Protein AF-A0A0D0CEW8-F1 (afdb_monomer)

Foldseek 3Di:
DDDPVVVLVVLLVVLLCLLQVVCPVVLVVLLPDDLVVSLQVLLVVLVLFQLLVVVVVPDDPSNVRRLVSNVVNHDPPQLASCLSVLVSLLCSLVRHPNSLVSSVSSCVVVSLLSCVLLLNAHSSCNPDGRAPVNSVVVVVSSLVSLLSLCVDPVSVVCLLVPLLNLSDFDQVSNCSDPNQALSLVSNLVSVVVDDPSSLLSSLVSLQCCLPPPADLVADDVVNVPPRGPQRSVLSLLSSLLCQLLDPVDDNVSNVSSLVSVVSVVSRDDPVSVVVSVVSNCVSDDVVSSVSSVVSNVVNVVVVVVPDDD

Sequence (309 aa):
MYSKFTRLRALQILMRQIASRSTAYLLQALSTWPVVETQMLLSEILSWFDPIRVFRGEVDEFEDAVLPAYRDHLSKWEDHSLAPIIDFIRDFASYAEFGWSTVLNCGCLDLLLHLYVSDFQEPVTLNSTTSSFGKSSIAAICNSFLTGALADEYGRGLIELHPLRGLWPLWPMLAFGDAAQDRCLQRREMWKLVGKEVIRWRISSIYDTLVLEWPVAGFSNRVRTTLTAEPFLSDLMIDLLEFSGSSELDEEICFRALRSMHKLWSRLDTFVFRAGLRGYIEGTPKDHARENFIRLVHRLILLSNRAPE

pLDDT: mean 83.42, std 13.36, range [37.0, 96.5]

Organism: NCBI:txid944289

Radius of gyration: 20.94 Å; Cα contacts (8 Å, |Δi|>4): 298; chains: 1; bounding box: 59×38×60 Å

Solvent-accessible surface area (backbone atoms only — not comparable to full-atom values): 17161 Å² total; per-residue (Å²): 133,81,54,72,68,60,53,52,54,52,50,25,53,50,34,28,27,36,32,59,66,60,38,68,69,53,47,60,53,54,62,74,48,58,64,68,62,50,25,52,53,51,25,56,57,52,61,76,61,31,50,67,48,67,76,70,66,74,84,47,80,62,52,76,57,34,51,53,37,22,59,78,36,41,53,92,83,56,65,37,90,58,46,40,56,56,50,51,52,45,51,38,26,73,69,28,99,60,16,49,64,39,46,53,74,31,48,48,61,58,45,53,47,48,34,62,53,36,64,47,56,50,62,86,50,81,86,55,82,66,46,74,65,15,35,53,52,43,50,51,52,53,50,52,44,50,47,54,35,56,72,34,73,69,38,32,55,52,53,75,65,37,88,56,53,60,70,54,74,73,43,87,86,66,59,84,59,77,79,68,72,50,44,54,52,45,32,53,58,38,59,70,75,48,58,70,66,58,53,52,44,33,42,49,33,55,35,47,48,58,66,76,68,46,54,91,89,32,81,50,72,65,58,71,66,54,89,57,49,69,56,45,50,42,50,54,52,47,51,30,50,53,44,28,25,45,84,86,54,57,68,68,56,19,50,51,18,43,53,33,46,53,51,48,55,79,51,47,56,69,67,61,50,50,50,43,52,47,52,47,56,74,43,34,62,67,69,58,48,50,51,25,49,53,43,37,51,52,54,50,52,54,53,66,75,65,62,78,131

Secondary structure (DSSP, 8-state):
---HHHHHHHHHHHHHHHHTT--HHHHHHHTTS-HHHHHHHHHHHHHHS-HHHHHHT---TTHHHHHHHHHTTS-TT-SSTTHHHHHHHHHHHHHSTTHHHHHHHTTHHHHHHHHHHTTT--SS-TTSPPPHHHHHHHHHHHHHHHHHHHHSHHHHHHHHH-TTGGGS---TTT--SSSSTTHHHHHHHHHHHS-HHHHHHHHHHHHHIIIIIS-TT---HHHHHSS-HHHHHHHHHHHHHHHHH-SSS-HHHHHHHHHHHHHHHHHS-HHHHHHHHHHHHHHS-HHHHHHHHHHHHHHHHHHHTT---

Structure (mmCIF, N/CA/C/O backbone):
data_AF-A0A0D0CEW8-F1
#
_entry.id   AF-A0A0D0CEW8-F1
#
loop_
_atom_site.group_PDB
_atom_site.id
_atom_site.type_symbol
_atom_site.label_atom_id
_atom_site.label_alt_id
_atom_site.label_comp_id
_atom_site.label_asym_id
_atom_site.label_entity_id
_atom_site.label_seq_id
_atom_site.pdbx_PDB_ins_code
_atom_site.Cartn_x
_atom_site.Cartn_y
_atom_site.Cartn_z
_atom_site.occupancy
_atom_site.B_iso_or_equiv
_atom_site.auth_seq_id
_atom_site.auth_comp_id
_atom_site.auth_asym_id
_atom_site.auth_atom_id
_atom_site.pdbx_PDB_model_num
ATOM 1 N N . MET A 1 1 ? -4.685 15.206 31.925 1.00 56.28 1 MET A N 1
ATOM 2 C CA . MET A 1 1 ? -3.846 14.305 31.103 1.00 56.28 1 MET A CA 1
ATOM 3 C C . MET A 1 1 ? -3.769 12.965 31.827 1.00 56.28 1 MET A C 1
ATOM 5 O O . MET A 1 1 ? -3.400 12.969 32.996 1.00 56.28 1 MET A O 1
ATOM 9 N N . TYR A 1 2 ? -4.203 11.859 31.213 1.00 71.38 2 TYR A N 1
ATOM 10 C CA . TYR A 1 2 ? -4.123 10.526 31.836 1.00 71.38 2 TYR A CA 1
ATOM 11 C C . TYR A 1 2 ? -2.663 10.080 32.001 1.00 71.38 2 TYR A C 1
ATOM 13 O O . TYR A 1 2 ? -1.790 10.531 31.261 1.00 71.38 2 TYR A O 1
ATOM 21 N N . SER A 1 3 ? -2.391 9.185 32.957 1.00 86.12 3 SER A N 1
ATOM 22 C CA . SER A 1 3 ? -1.040 8.637 33.123 1.00 86.12 3 SER A CA 1
ATOM 23 C C . SER A 1 3 ? -0.621 7.822 31.887 1.00 86.12 3 SER A C 1
ATOM 25 O O . SER A 1 3 ? -1.459 7.151 31.273 1.00 86.12 3 SER A O 1
ATOM 27 N N . LYS A 1 4 ? 0.678 7.841 31.542 1.00 84.50 4 LYS A N 1
ATOM 28 C CA . LYS A 1 4 ? 1.255 7.050 30.431 1.00 84.50 4 LYS A CA 1
ATOM 29 C C . LYS A 1 4 ? 0.860 5.570 30.541 1.00 84.50 4 LYS A C 1
ATOM 31 O O . LYS A 1 4 ? 0.480 4.952 29.552 1.00 84.50 4 LYS A O 1
ATOM 36 N N . PHE A 1 5 ? 0.864 5.042 31.765 1.00 87.00 5 PHE A N 1
ATOM 37 C CA . PHE A 1 5 ? 0.482 3.667 32.077 1.00 87.00 5 PHE A CA 1
ATOM 38 C C . PHE A 1 5 ? -0.995 3.371 31.776 1.00 87.00 5 PHE A C 1
ATOM 40 O O . PHE A 1 5 ? -1.305 2.373 31.130 1.00 87.00 5 PHE A O 1
ATOM 47 N N . THR A 1 6 ? -1.914 4.248 32.198 1.00 88.50 6 THR A N 1
ATOM 48 C CA . THR A 1 6 ? -3.352 4.075 31.934 1.00 88.50 6 THR A CA 1
ATOM 49 C C . THR A 1 6 ? -3.643 4.089 30.435 1.00 88.50 6 THR A C 1
ATOM 51 O O . THR A 1 6 ? -4.382 3.232 29.956 1.00 88.50 6 THR A O 1
ATOM 54 N N . ARG A 1 7 ? -3.029 5.021 29.690 1.00 87.88 7 ARG A N 1
ATOM 55 C CA . ARG A 1 7 ? -3.171 5.094 28.228 1.00 87.88 7 ARG A CA 1
ATOM 56 C C . ARG A 1 7 ? -2.671 3.814 27.564 1.00 87.88 7 ARG A C 1
ATOM 58 O O . ARG A 1 7 ? -3.409 3.213 26.792 1.00 87.88 7 ARG A O 1
ATOM 65 N N . LEU A 1 8 ? -1.464 3.366 27.911 1.00 89.06 8 LEU A N 1
ATOM 66 C CA . LEU A 1 8 ? -0.894 2.137 27.364 1.00 89.06 8 LEU A CA 1
ATOM 67 C C . LEU A 1 8 ? -1.808 0.932 27.616 1.00 89.06 8 LEU A C 1
ATOM 69 O O . LEU A 1 8 ? -2.083 0.155 26.705 1.00 89.06 8 LEU A O 1
ATOM 73 N N . ARG A 1 9 ? -2.335 0.797 28.839 1.00 90.12 9 ARG A N 1
ATOM 74 C CA . ARG A 1 9 ? -3.224 -0.317 29.177 1.00 90.12 9 ARG A CA 1
ATOM 75 C C . ARG A 1 9 ? -4.533 -0.279 28.390 1.00 90.12 9 ARG A C 1
ATOM 77 O O . ARG A 1 9 ? -5.005 -1.331 27.967 1.00 90.12 9 ARG A O 1
ATOM 84 N N . ALA A 1 10 ? -5.103 0.907 28.184 1.00 90.94 10 ALA A N 1
ATOM 85 C CA . ALA A 1 10 ? -6.293 1.074 27.358 1.00 90.94 10 ALA A CA 1
ATOM 86 C C . ALA A 1 10 ? -6.021 0.668 25.901 1.00 90.94 10 ALA A C 1
ATOM 88 O O . ALA A 1 10 ? -6.777 -0.121 25.343 1.00 90.94 10 ALA A O 1
ATOM 89 N N . LEU A 1 11 ? -4.900 1.112 25.323 1.00 91.56 11 LEU A N 1
ATOM 90 C CA . LEU A 1 11 ? -4.488 0.748 23.964 1.00 91.56 11 LEU A CA 1
ATOM 91 C C . LEU A 1 11 ? -4.281 -0.762 23.797 1.00 91.56 11 LEU A C 1
ATOM 93 O O . LEU A 1 11 ? -4.746 -1.338 22.819 1.00 91.56 11 LEU A O 1
ATOM 97 N N . GLN A 1 12 ? -3.673 -1.436 24.776 1.00 92.75 12 GLN A N 1
ATOM 98 C CA . GLN A 1 12 ? -3.539 -2.898 24.762 1.00 92.75 12 GLN A CA 1
ATOM 99 C C . GLN A 1 12 ? -4.898 -3.614 24.751 1.00 92.75 12 GLN A C 1
ATOM 101 O O . GLN A 1 12 ? -5.071 -4.608 24.046 1.00 92.75 12 GLN A O 1
ATOM 106 N N . ILE A 1 13 ? -5.867 -3.123 25.533 1.00 93.19 13 ILE A N 1
ATOM 107 C CA . ILE A 1 13 ? -7.225 -3.685 25.565 1.00 93.19 13 ILE A CA 1
ATOM 108 C C . ILE A 1 13 ? -7.917 -3.473 24.215 1.00 93.19 13 ILE A C 1
ATOM 110 O O . ILE A 1 13 ? -8.518 -4.411 23.692 1.00 93.19 13 ILE A O 1
ATOM 114 N N . LEU A 1 14 ? -7.783 -2.278 23.636 1.00 94.38 14 LEU A N 1
ATOM 115 C CA . LEU A 1 14 ? -8.316 -1.944 22.315 1.00 94.38 14 LEU A CA 1
ATOM 116 C C . LEU A 1 14 ? -7.730 -2.852 21.231 1.00 94.38 14 LEU A C 1
ATOM 118 O O . LEU A 1 14 ? -8.477 -3.481 20.486 1.00 94.38 14 LEU A O 1
ATOM 122 N N . MET A 1 15 ? -6.404 -2.994 21.187 1.00 94.69 15 MET A N 1
ATOM 123 C CA . MET A 1 15 ? -5.737 -3.857 20.212 1.00 94.69 15 MET A CA 1
ATOM 124 C C . MET A 1 15 ? -6.163 -5.313 20.347 1.00 94.69 15 MET A C 1
ATOM 126 O O . MET A 1 15 ? -6.425 -5.966 19.342 1.00 94.69 15 MET A O 1
ATOM 130 N N . ARG A 1 16 ? -6.314 -5.816 21.576 1.00 94.81 16 ARG A N 1
ATOM 131 C CA . ARG A 1 16 ? -6.844 -7.161 21.822 1.00 94.81 16 ARG A CA 1
ATOM 132 C C . ARG A 1 16 ? -8.261 -7.333 21.272 1.00 94.81 16 ARG A C 1
ATOM 134 O O . ARG A 1 16 ? -8.573 -8.378 20.699 1.00 94.81 16 ARG A O 1
ATOM 141 N N . GLN A 1 17 ? -9.137 -6.351 21.481 1.00 95.19 17 GLN A N 1
ATOM 142 C CA . GLN A 1 17 ? -10.510 -6.403 20.976 1.00 95.19 17 GLN A CA 1
ATOM 143 C C . GLN A 1 17 ? -10.539 -6.419 19.448 1.00 95.19 17 GLN A C 1
ATOM 145 O O . GLN A 1 17 ? -11.255 -7.235 18.872 1.00 95.19 17 GLN A O 1
ATOM 150 N N . ILE A 1 18 ? -9.712 -5.594 18.800 1.00 96.00 18 ILE A N 1
ATOM 151 C CA . ILE A 1 18 ? -9.625 -5.563 17.338 1.00 96.00 18 ILE A CA 1
ATOM 152 C C . ILE A 1 18 ? -9.028 -6.868 16.795 1.00 96.00 18 ILE A C 1
ATOM 154 O O . ILE A 1 18 ? -9.641 -7.488 15.933 1.00 96.00 18 ILE A O 1
ATOM 158 N N . ALA A 1 19 ? -7.914 -7.352 17.354 1.00 94.38 19 ALA A N 1
ATOM 159 C CA . ALA A 1 19 ? -7.264 -8.604 16.942 1.00 94.38 19 ALA A CA 1
ATOM 160 C C . ALA A 1 19 ? -8.202 -9.822 17.005 1.00 94.38 19 ALA A C 1
ATOM 162 O O . ALA A 1 19 ? -8.133 -10.718 16.167 1.00 94.38 19 ALA A O 1
ATOM 163 N N . SER A 1 20 ? -9.100 -9.836 17.995 1.00 94.44 20 SER A N 1
ATOM 164 C CA . SER A 1 20 ? -10.100 -10.892 18.190 1.00 94.44 20 SER A CA 1
ATOM 165 C C . SER A 1 20 ? -11.438 -10.627 17.488 1.00 94.44 20 SER A C 1
ATOM 167 O O . SER A 1 20 ? -12.384 -11.387 17.699 1.00 94.44 20 SER A O 1
ATOM 169 N N . ARG A 1 21 ? -11.543 -9.559 16.678 1.00 94.75 21 ARG A N 1
ATOM 170 C CA . ARG A 1 21 ? -12.775 -9.102 16.001 1.00 94.75 21 ARG A CA 1
ATOM 171 C C . ARG A 1 21 ? -13.961 -8.861 16.952 1.00 94.75 21 ARG A C 1
ATOM 173 O O . ARG A 1 21 ? -15.118 -8.866 16.543 1.00 94.75 21 ARG A O 1
ATOM 180 N N . SER A 1 22 ? -13.690 -8.617 18.233 1.00 94.81 22 SER A N 1
ATOM 181 C CA . SER A 1 22 ? -14.694 -8.337 19.265 1.00 94.81 22 SER A CA 1
ATOM 182 C C . SER A 1 22 ? -14.916 -6.826 19.398 1.00 94.81 22 SER A C 1
ATOM 184 O O . SER A 1 22 ? -14.634 -6.214 20.428 1.00 94.81 22 SER A O 1
ATOM 186 N N . THR A 1 23 ? -15.366 -6.200 18.307 1.00 95.75 23 THR A N 1
ATOM 187 C CA . THR A 1 23 ? -15.360 -4.736 18.142 1.00 95.75 23 THR A CA 1
ATOM 188 C C . THR A 1 23 ? -16.719 -4.073 18.363 1.00 95.75 23 THR A C 1
ATOM 190 O O . THR A 1 23 ? -16.766 -2.857 18.479 1.00 95.75 23 THR A O 1
ATOM 193 N N . ALA A 1 24 ? -17.821 -4.818 18.501 1.00 94.69 24 ALA A N 1
ATOM 194 C CA . ALA A 1 24 ? -19.174 -4.246 18.572 1.00 94.69 24 ALA A CA 1
ATOM 195 C C . ALA A 1 24 ? -19.344 -3.165 19.663 1.00 94.69 24 ALA A C 1
ATOM 197 O O . ALA A 1 24 ? -19.779 -2.050 19.378 1.00 94.69 24 ALA A O 1
ATOM 198 N N . TYR A 1 25 ? -18.938 -3.458 20.903 1.00 93.75 25 TYR A N 1
ATOM 199 C CA . TYR A 1 25 ? -18.989 -2.478 21.998 1.00 93.75 25 TYR A CA 1
ATOM 200 C C . TYR A 1 25 ? -18.010 -1.320 21.800 1.00 93.75 25 TYR A C 1
ATOM 202 O O . TYR A 1 25 ? -18.290 -0.197 22.215 1.00 93.75 25 TYR A O 1
ATOM 210 N N . LEU A 1 26 ? -16.867 -1.587 21.164 1.00 94.12 26 LEU A N 1
ATOM 211 C CA . LEU A 1 26 ? -15.881 -0.560 20.859 1.00 94.12 26 LEU A CA 1
ATOM 212 C C . LEU A 1 26 ? -16.427 0.431 19.824 1.00 94.12 26 LEU A C 1
ATOM 214 O O . LEU A 1 26 ? -16.328 1.635 20.030 1.00 94.12 26 LEU A O 1
ATOM 218 N N . LEU A 1 27 ? -17.063 -0.063 18.761 1.00 95.38 27 LEU A N 1
ATOM 219 C CA . LEU A 1 27 ? -17.720 0.760 17.745 1.00 95.38 27 LEU A CA 1
ATOM 220 C C . LEU A 1 27 ? -18.807 1.644 18.365 1.00 95.38 27 LEU A C 1
ATOM 222 O O . LEU A 1 27 ? -18.835 2.848 18.117 1.00 95.38 27 LEU A O 1
ATOM 226 N N . GLN A 1 28 ? -19.643 1.068 19.234 1.00 94.56 28 GLN A N 1
ATOM 227 C CA . GLN A 1 28 ? -20.677 1.809 19.958 1.00 94.56 28 GLN A CA 1
ATOM 228 C C . GLN A 1 28 ? -20.092 2.893 20.876 1.00 94.56 28 GLN A C 1
ATOM 230 O O . GLN A 1 28 ? -20.646 3.986 20.976 1.00 94.56 28 GLN A O 1
ATOM 235 N N . ALA A 1 29 ? -18.985 2.610 21.562 1.00 92.88 29 ALA A N 1
ATOM 236 C CA . ALA A 1 29 ? -18.324 3.600 22.404 1.00 92.88 29 ALA A CA 1
ATOM 237 C C . ALA A 1 29 ? -17.728 4.736 21.561 1.00 92.88 29 ALA A C 1
ATOM 239 O O . ALA A 1 29 ? -18.010 5.904 21.826 1.00 92.88 29 ALA A O 1
ATOM 240 N N . LEU A 1 30 ? -16.965 4.402 20.517 1.00 93.50 30 LEU A N 1
ATOM 241 C CA . LEU A 1 30 ? -16.304 5.380 19.652 1.00 93.50 30 LEU A CA 1
ATOM 242 C C . LEU A 1 30 ? -17.295 6.254 18.879 1.00 93.50 30 LEU A C 1
ATOM 244 O O . LEU A 1 30 ? -17.012 7.426 18.662 1.00 93.50 30 LEU A O 1
ATOM 248 N N . SER A 1 31 ? -18.483 5.753 18.523 1.00 91.19 31 SER A N 1
ATOM 249 C CA . SER A 1 31 ? -19.498 6.579 17.851 1.00 91.19 31 SER A CA 1
ATOM 250 C C . SER A 1 31 ? -20.034 7.719 18.723 1.00 91.19 31 SER A C 1
ATOM 252 O O . SER A 1 31 ? -20.666 8.635 18.209 1.00 91.19 31 SER A O 1
ATOM 254 N N . THR A 1 32 ? -19.823 7.656 20.041 1.00 93.50 32 THR A N 1
ATOM 255 C CA . THR A 1 32 ? -20.215 8.721 20.984 1.00 93.50 32 THR A CA 1
ATOM 256 C C . THR A 1 32 ? -19.086 9.693 21.307 1.00 93.50 32 THR A C 1
ATOM 258 O O . THR A 1 32 ? -19.313 10.689 21.993 1.00 93.50 32 THR A O 1
ATOM 261 N N . TRP A 1 33 ? -17.868 9.408 20.845 1.00 93.88 33 TRP A N 1
ATOM 262 C CA . TRP A 1 33 ? -16.706 10.244 21.114 1.00 93.88 33 TRP A CA 1
ATOM 263 C C . TRP A 1 33 ? -16.661 11.450 20.171 1.00 93.88 33 TRP A C 1
ATOM 265 O O . TRP A 1 33 ? -17.192 11.398 19.059 1.00 93.88 33 TRP A O 1
ATOM 275 N N . PRO A 1 34 ? -15.983 12.542 20.567 1.00 94.69 34 PRO A N 1
ATOM 276 C CA . PRO A 1 34 ? -15.688 13.630 19.648 1.00 94.69 34 PRO A CA 1
ATOM 277 C C . PRO A 1 34 ? -14.917 13.127 18.420 1.00 94.69 34 PRO A C 1
ATOM 279 O O . PRO A 1 34 ? -13.968 12.345 18.539 1.00 94.69 34 PRO A O 1
ATOM 282 N N . VAL A 1 35 ? -15.284 13.627 17.236 1.00 93.62 35 VAL A N 1
ATOM 283 C CA . VAL A 1 35 ? -14.663 13.239 15.954 1.00 93.62 35 VAL A CA 1
ATOM 284 C C . VAL A 1 35 ? -13.143 13.393 16.001 1.00 93.62 35 VAL A C 1
ATOM 286 O O . VAL A 1 35 ? -12.427 12.478 15.616 1.00 93.62 35 VAL A O 1
ATOM 289 N N . VAL A 1 36 ? -12.644 14.506 16.546 1.00 93.38 36 VAL A N 1
ATOM 290 C CA . VAL A 1 36 ? -11.201 14.789 16.637 1.00 93.38 36 VAL A CA 1
ATOM 291 C C . VAL A 1 36 ? -10.472 13.763 17.510 1.00 93.38 36 VAL A C 1
ATOM 293 O O . VAL A 1 36 ? -9.397 13.296 17.145 1.00 93.38 36 VAL A O 1
ATOM 296 N N . GLU A 1 37 ? -11.051 13.371 18.648 1.00 93.12 37 GLU A N 1
ATOM 297 C CA . GLU A 1 37 ? -10.451 12.359 19.529 1.00 93.12 37 GLU A CA 1
ATOM 298 C C . GLU A 1 37 ? -10.411 10.989 18.855 1.00 93.12 37 GLU A C 1
ATOM 300 O O . GLU A 1 37 ? -9.409 10.278 18.939 1.00 93.12 37 GLU A O 1
ATOM 305 N N . THR A 1 38 ? -11.469 10.660 18.116 1.00 94.12 38 THR A N 1
ATOM 306 C CA . THR A 1 38 ? -11.535 9.421 17.344 1.00 94.12 38 THR A CA 1
ATOM 307 C C . THR A 1 38 ? -10.530 9.425 16.194 1.00 94.12 38 THR A C 1
ATOM 309 O O . THR A 1 38 ? -9.826 8.440 16.007 1.00 94.12 38 THR A O 1
ATOM 312 N N . GLN A 1 39 ? -10.382 10.540 15.471 1.00 94.50 39 GLN A N 1
ATOM 313 C CA . GLN A 1 39 ? -9.368 10.695 14.422 1.00 94.50 39 GLN A CA 1
ATOM 314 C C . GLN A 1 39 ? -7.953 10.514 14.971 1.00 94.50 39 GLN A C 1
ATOM 316 O O . GLN A 1 39 ? -7.166 9.790 14.368 1.00 94.50 39 GLN A O 1
ATOM 321 N N . MET A 1 40 ? -7.636 11.122 16.119 1.00 92.88 40 MET A N 1
ATOM 322 C CA . MET A 1 40 ? -6.325 10.966 16.755 1.00 92.88 40 MET A CA 1
ATOM 323 C C . MET A 1 40 ? -6.060 9.515 17.161 1.00 92.88 40 MET A C 1
ATOM 325 O O . MET A 1 40 ? -4.980 9.000 16.884 1.00 92.88 40 MET A O 1
ATOM 329 N N . LEU A 1 41 ? -7.043 8.845 17.776 1.00 93.44 41 LEU A N 1
ATOM 330 C CA . LEU A 1 41 ? -6.916 7.439 18.157 1.00 93.44 41 LEU A CA 1
ATOM 331 C C . LEU A 1 41 ? -6.731 6.542 16.931 1.00 93.44 41 LEU A C 1
ATOM 333 O O . LEU A 1 41 ? -5.837 5.702 16.921 1.00 93.44 41 LEU A O 1
ATOM 337 N N . LEU A 1 42 ? -7.560 6.709 15.898 1.00 94.94 42 LEU A N 1
ATOM 338 C CA . LEU A 1 42 ? -7.441 5.920 14.677 1.00 94.94 42 LEU A CA 1
ATOM 339 C C . LEU A 1 42 ? -6.090 6.171 14.006 1.00 94.94 42 LEU A C 1
ATOM 341 O O . LEU A 1 42 ? -5.412 5.210 13.677 1.00 94.94 42 LEU A O 1
ATOM 345 N N . SER A 1 43 ? -5.654 7.426 13.881 1.00 94.00 43 SER A N 1
ATOM 346 C CA . SER A 1 43 ? -4.346 7.764 13.306 1.00 94.00 43 SER A CA 1
ATOM 347 C C . SER A 1 43 ? -3.193 7.108 14.077 1.00 94.00 43 SER A C 1
ATOM 349 O O . SER A 1 43 ? -2.301 6.517 13.469 1.00 94.00 43 SER A O 1
ATOM 351 N N . GLU A 1 44 ? -3.252 7.118 15.414 1.00 90.94 44 GLU A N 1
ATOM 352 C CA . GLU A 1 44 ? -2.291 6.413 16.266 1.00 90.94 44 GLU A CA 1
ATOM 353 C C . GLU A 1 44 ? -2.286 4.903 15.976 1.00 90.94 44 GLU A C 1
ATOM 355 O O . GLU A 1 44 ? -1.217 4.335 15.755 1.00 90.94 44 GLU A O 1
ATOM 360 N N . ILE A 1 45 ? -3.463 4.273 15.877 1.00 91.50 45 ILE A N 1
ATOM 361 C CA . ILE A 1 45 ? -3.592 2.848 15.538 1.00 91.50 45 ILE A CA 1
ATOM 362 C C . ILE A 1 45 ? -2.971 2.553 14.171 1.00 91.50 45 ILE A C 1
ATOM 364 O O . ILE A 1 45 ? -2.130 1.664 14.070 1.00 91.50 45 ILE A O 1
ATOM 368 N N . LEU A 1 46 ? -3.348 3.299 13.126 1.00 91.62 46 LEU A N 1
ATOM 369 C CA . LEU A 1 46 ? -2.849 3.083 11.762 1.00 91.62 46 LEU A CA 1
ATOM 370 C C . LEU A 1 46 ? -1.328 3.222 11.687 1.00 91.62 46 LEU A C 1
ATOM 372 O O . LEU A 1 46 ? -0.677 2.444 10.992 1.00 91.62 46 LEU A O 1
ATOM 376 N N . SER A 1 47 ? -0.757 4.162 12.444 1.00 87.88 47 SER A N 1
ATOM 377 C CA . SER A 1 47 ? 0.685 4.413 12.453 1.00 87.88 47 SER A CA 1
ATOM 378 C C . SER A 1 47 ? 1.524 3.227 12.947 1.00 87.88 47 SER A C 1
ATOM 380 O O . SER A 1 47 ? 2.703 3.145 12.607 1.00 87.88 47 SER A O 1
ATOM 382 N N . TRP A 1 48 ? 0.963 2.307 13.741 1.00 85.44 48 TRP A N 1
ATOM 383 C CA . TRP A 1 48 ? 1.668 1.092 14.187 1.00 85.44 48 TRP A CA 1
ATOM 384 C C . TRP A 1 48 ? 1.677 -0.020 13.141 1.00 85.44 48 TRP A C 1
ATOM 386 O O . TRP A 1 48 ? 2.460 -0.961 13.246 1.00 85.44 48 TRP A O 1
ATOM 396 N N . PHE A 1 49 ? 0.797 0.076 12.150 1.00 86.38 49 PHE A N 1
ATOM 397 C CA . PHE A 1 49 ? 0.612 -0.933 11.114 1.00 86.38 49 PHE A CA 1
ATOM 398 C C . PHE A 1 49 ? 1.112 -0.473 9.743 1.00 86.38 49 PHE A C 1
ATOM 400 O O . PHE A 1 49 ? 0.984 -1.216 8.771 1.00 86.38 49 PHE A O 1
ATOM 407 N N . ASP A 1 50 ? 1.696 0.724 9.658 1.00 84.88 50 ASP A N 1
ATOM 408 C CA . ASP A 1 50 ? 2.320 1.223 8.438 1.00 84.88 50 ASP A CA 1
ATOM 409 C C . ASP A 1 50 ? 3.560 0.373 8.088 1.00 84.88 50 ASP A C 1
ATOM 411 O O . ASP A 1 50 ? 4.555 0.405 8.822 1.00 84.88 50 ASP A O 1
ATOM 415 N N . PRO A 1 51 ? 3.558 -0.366 6.961 1.00 77.19 51 PRO A N 1
ATOM 416 C CA . PRO A 1 51 ? 4.694 -1.203 6.577 1.00 77.19 51 PRO A CA 1
ATOM 417 C C . PRO A 1 51 ? 5.974 -0.398 6.316 1.00 77.19 51 PRO A C 1
ATOM 419 O O . PRO A 1 51 ? 7.072 -0.941 6.429 1.00 77.19 51 PRO A O 1
ATOM 422 N N . ILE A 1 52 ? 5.872 0.899 6.008 1.00 75.31 52 ILE A N 1
ATOM 423 C CA . ILE A 1 52 ? 7.040 1.756 5.767 1.00 75.31 52 ILE A CA 1
ATOM 424 C C . ILE A 1 52 ? 7.723 2.152 7.082 1.00 75.31 52 ILE A C 1
ATOM 426 O O . ILE A 1 52 ? 8.931 2.404 7.096 1.00 75.31 52 ILE A O 1
ATOM 430 N N . ARG A 1 53 ? 6.995 2.168 8.206 1.00 74.38 53 ARG A N 1
ATOM 431 C CA . ARG A 1 53 ? 7.554 2.507 9.524 1.00 74.38 53 ARG A CA 1
ATOM 432 C C . ARG A 1 53 ? 8.622 1.513 9.965 1.00 74.38 53 ARG A C 1
ATOM 434 O O . ARG A 1 53 ? 9.682 1.933 10.424 1.00 74.38 53 ARG A O 1
ATOM 441 N N . VAL A 1 54 ? 8.386 0.218 9.750 1.00 64.81 54 VAL A N 1
ATOM 442 C CA . VAL A 1 54 ? 9.345 -0.852 10.075 1.00 64.81 54 VAL A CA 1
ATOM 443 C C . VAL A 1 54 ? 10.708 -0.579 9.437 1.00 64.81 54 VAL A C 1
ATOM 445 O O . VAL A 1 54 ? 11.752 -0.766 10.061 1.00 64.81 54 VAL A O 1
ATOM 448 N N . PHE A 1 55 ? 10.709 -0.081 8.202 1.00 59.53 55 PHE A N 1
ATOM 449 C CA . PHE A 1 55 ? 11.934 0.208 7.469 1.00 59.53 55 PHE A CA 1
ATOM 450 C C . PHE A 1 55 ? 12.738 1.373 8.069 1.00 59.53 55 PHE A C 1
ATOM 452 O O . PHE A 1 55 ? 13.962 1.403 7.953 1.00 59.53 55 PHE A O 1
ATOM 459 N N . ARG A 1 56 ? 12.081 2.324 8.743 1.00 64.56 56 ARG A N 1
ATOM 460 C CA .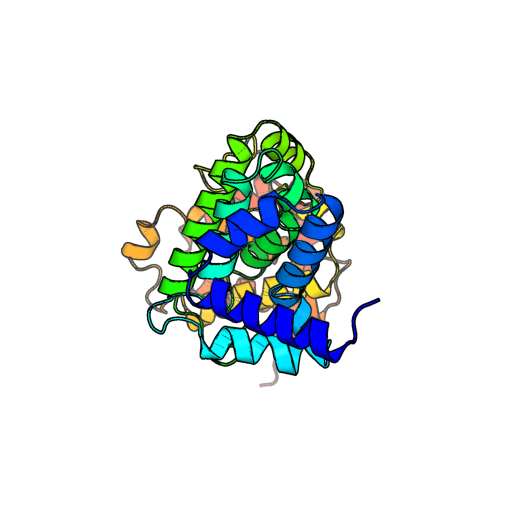 ARG A 1 56 ? 12.766 3.458 9.384 1.00 64.56 56 ARG A CA 1
ATOM 461 C C . ARG A 1 56 ? 13.507 3.064 10.661 1.00 64.56 56 ARG A C 1
ATOM 463 O O . ARG A 1 56 ? 14.297 3.861 11.157 1.00 64.56 56 ARG A O 1
ATOM 470 N N . GLY A 1 57 ? 13.279 1.854 11.183 1.00 60.25 57 GLY A N 1
ATOM 471 C CA . GLY A 1 57 ? 13.892 1.396 12.432 1.00 60.25 57 GLY A CA 1
ATOM 472 C C . GLY A 1 57 ? 13.472 2.233 13.644 1.00 60.25 57 GLY A C 1
ATOM 473 O O . GLY A 1 57 ? 14.200 2.292 14.633 1.00 60.25 57 GLY A O 1
ATOM 474 N N . GLU A 1 58 ? 12.325 2.910 13.556 1.00 62.53 58 GLU A N 1
ATOM 475 C CA . GLU A 1 58 ? 11.757 3.709 14.638 1.00 62.53 58 GLU A CA 1
ATOM 476 C C . GLU A 1 58 ? 11.159 2.764 15.690 1.00 62.53 58 GLU A C 1
ATOM 478 O O . GLU A 1 58 ? 9.981 2.432 15.635 1.00 62.53 58 GLU A O 1
ATOM 483 N N . VAL A 1 59 ? 11.987 2.298 16.629 1.00 59.19 59 VAL A N 1
ATOM 484 C CA . VAL A 1 59 ? 11.521 1.495 17.769 1.00 59.19 59 VAL A CA 1
ATOM 485 C C . VAL A 1 59 ? 10.962 2.434 18.835 1.00 59.19 59 VAL A C 1
ATOM 487 O O . VAL A 1 59 ? 11.700 3.210 19.443 1.00 59.19 59 VAL A O 1
ATOM 490 N N . ASP A 1 60 ? 9.651 2.369 19.051 1.00 67.88 60 ASP A N 1
ATOM 491 C CA . ASP A 1 60 ? 8.954 3.092 20.117 1.00 67.88 60 ASP A CA 1
ATOM 492 C C . ASP A 1 60 ? 8.672 2.143 21.296 1.00 67.88 60 ASP A C 1
ATOM 494 O O . ASP A 1 60 ? 8.199 1.025 21.101 1.00 67.88 60 ASP A O 1
ATOM 498 N N . GLU A 1 61 ? 8.888 2.594 22.537 1.00 64.25 61 GLU A N 1
ATOM 499 C CA . GLU A 1 61 ? 8.520 1.848 23.755 1.00 64.25 61 GLU A CA 1
ATOM 500 C C . GLU A 1 61 ? 7.045 1.405 23.751 1.00 64.25 61 GLU A C 1
ATOM 502 O O . GLU A 1 61 ? 6.682 0.396 24.360 1.00 64.25 61 GLU A O 1
ATOM 507 N N . PHE A 1 62 ? 6.167 2.171 23.095 1.00 65.00 62 PHE A N 1
ATOM 508 C CA . PHE A 1 62 ? 4.764 1.792 22.931 1.00 65.00 62 PHE A CA 1
ATOM 509 C C . PHE A 1 62 ? 4.577 0.632 21.955 1.00 65.00 62 PHE A C 1
ATOM 511 O O . PHE A 1 62 ? 3.695 -0.199 22.166 1.00 65.00 62 PHE A O 1
ATOM 518 N N . GLU A 1 63 ? 5.406 0.535 20.922 1.00 70.06 63 GLU A N 1
ATOM 519 C CA . GLU A 1 63 ? 5.355 -0.535 19.929 1.00 70.06 63 GLU A CA 1
ATOM 520 C C . GLU A 1 63 ? 5.663 -1.891 20.574 1.00 70.06 63 GLU A C 1
ATOM 522 O O . GLU A 1 63 ? 4.895 -2.845 20.415 1.00 70.06 63 GLU A O 1
ATOM 527 N N . ASP A 1 64 ? 6.688 -1.921 21.429 1.00 76.25 64 ASP A N 1
ATOM 528 C CA . ASP A 1 64 ? 7.102 -3.096 22.204 1.00 76.25 64 ASP A CA 1
ATOM 529 C C . ASP A 1 64 ? 6.045 -3.569 23.213 1.00 76.25 64 ASP A C 1
ATOM 531 O O . ASP A 1 64 ? 6.089 -4.707 23.678 1.00 76.25 64 ASP A O 1
ATOM 535 N N . ALA A 1 65 ? 5.069 -2.726 23.555 1.00 79.31 65 ALA A N 1
ATOM 536 C CA . ALA A 1 65 ? 4.016 -3.062 24.509 1.00 79.31 65 ALA A CA 1
ATOM 537 C C . ALA A 1 65 ? 2.636 -3.277 23.863 1.00 79.31 65 ALA A C 1
ATOM 539 O O . ALA A 1 65 ? 1.818 -4.025 24.410 1.00 79.31 65 ALA A O 1
ATOM 540 N N . VAL A 1 66 ? 2.349 -2.625 22.734 1.00 86.56 66 VAL A N 1
ATOM 541 C CA . VAL A 1 66 ? 1.039 -2.646 22.064 1.00 86.56 66 VAL A CA 1
ATOM 542 C C . VAL A 1 66 ? 0.980 -3.726 20.983 1.00 86.56 66 VAL A C 1
ATOM 544 O O . VAL A 1 66 ? 0.011 -4.490 20.952 1.00 86.56 66 VAL A O 1
ATOM 547 N N . LEU A 1 67 ? 2.016 -3.859 20.144 1.00 87.25 67 LEU A N 1
ATOM 548 C CA . LEU A 1 67 ? 2.022 -4.873 19.086 1.00 87.25 67 LEU A CA 1
ATOM 549 C C . LEU A 1 67 ? 2.004 -6.307 19.632 1.00 87.25 67 LEU A C 1
ATOM 551 O O . LEU A 1 67 ? 1.261 -7.115 19.076 1.00 87.25 67 LEU A O 1
ATOM 555 N N . PRO A 1 68 ? 2.716 -6.667 20.721 1.00 89.12 68 PRO A N 1
ATOM 556 C CA . PRO A 1 68 ? 2.570 -7.999 21.307 1.00 89.12 68 PRO A CA 1
ATOM 557 C C . PRO A 1 68 ? 1.146 -8.280 21.788 1.00 89.12 68 PRO A C 1
ATOM 559 O O . PRO A 1 68 ? 0.608 -9.345 21.507 1.00 89.12 68 PRO A O 1
ATOM 562 N N . ALA A 1 69 ? 0.481 -7.300 22.412 1.00 89.81 69 ALA A N 1
ATOM 563 C CA . ALA A 1 69 ? -0.907 -7.462 22.843 1.00 89.81 69 ALA A CA 1
ATOM 564 C C . ALA A 1 69 ? -1.855 -7.724 21.660 1.00 89.81 69 ALA A C 1
ATOM 566 O O . ALA A 1 69 ? -2.786 -8.516 21.800 1.00 89.81 69 ALA A O 1
ATOM 567 N N . TYR A 1 70 ? -1.605 -7.099 20.506 1.00 92.56 70 TYR A N 1
ATOM 568 C CA . TYR A 1 70 ? -2.311 -7.401 19.262 1.00 92.56 70 TYR A CA 1
ATOM 569 C C . TYR A 1 70 ? -2.003 -8.825 18.768 1.00 92.56 70 TYR A C 1
ATOM 571 O O . TYR A 1 70 ? -2.914 -9.635 18.604 1.00 92.56 70 TYR A O 1
ATOM 579 N N . ARG A 1 71 ? -0.715 -9.153 18.592 1.00 89.44 71 ARG A N 1
ATOM 580 C CA . ARG A 1 71 ? -0.232 -10.444 18.065 1.00 89.44 71 ARG A CA 1
ATOM 581 C C . ARG A 1 71 ? -0.728 -11.637 18.873 1.00 89.44 71 ARG A C 1
ATOM 583 O O . ARG A 1 71 ? -1.216 -12.599 18.292 1.00 89.44 71 ARG A O 1
ATOM 590 N N . ASP A 1 72 ? -0.646 -11.557 20.198 1.00 91.00 72 ASP A N 1
ATOM 591 C CA . ASP A 1 72 ? -1.011 -12.649 21.107 1.00 91.00 72 ASP A CA 1
ATOM 592 C C . ASP A 1 72 ? -2.506 -12.994 21.054 1.00 91.00 72 ASP A C 1
ATOM 594 O O . ASP A 1 72 ? -2.914 -14.089 21.443 1.00 91.00 72 ASP A O 1
ATOM 598 N N . HIS A 1 73 ? -3.332 -12.057 20.582 1.00 92.62 73 HIS A N 1
ATOM 599 C CA . HIS A 1 73 ? -4.781 -12.211 20.479 1.00 92.62 73 HIS A CA 1
ATOM 600 C C . HIS A 1 73 ? -5.274 -12.315 19.037 1.00 92.62 73 HIS A C 1
ATOM 602 O O . HIS A 1 73 ? -6.479 -12.472 18.827 1.00 92.62 73 HIS A O 1
ATOM 608 N N . LEU A 1 74 ? -4.366 -12.249 18.060 1.00 91.25 74 LEU A N 1
ATOM 609 C CA . LEU A 1 74 ? -4.692 -12.475 16.665 1.00 91.25 74 LEU A CA 1
ATOM 610 C C . LEU A 1 74 ? -5.140 -13.928 16.494 1.00 91.25 74 LEU A C 1
ATOM 612 O O . LEU A 1 74 ? -4.480 -14.869 16.949 1.00 91.25 74 LEU A O 1
ATOM 616 N N . SER A 1 75 ? -6.290 -14.121 15.854 1.00 87.12 75 SER A N 1
ATOM 617 C CA . SER A 1 75 ? -6.790 -15.465 15.581 1.00 87.12 75 SER A CA 1
ATOM 618 C C . SER A 1 75 ? -5.810 -16.221 14.679 1.00 87.12 75 SER A C 1
ATOM 620 O O . SER A 1 75 ? -5.332 -15.702 13.675 1.00 87.12 75 SER A O 1
ATOM 622 N N . LYS A 1 76 ? -5.551 -17.493 15.006 1.00 84.88 76 LYS A N 1
ATOM 623 C CA . LYS A 1 76 ? -4.694 -18.384 14.199 1.00 84.88 76 LYS A CA 1
ATOM 624 C C . LYS A 1 76 ? -5.251 -18.661 12.797 1.00 84.88 76 LYS A C 1
ATOM 626 O O . LYS A 1 76 ? -4.553 -19.251 11.982 1.00 84.88 76 LYS A O 1
ATOM 631 N N . TRP A 1 77 ? -6.511 -18.301 12.566 1.00 84.38 77 TRP A N 1
ATOM 632 C CA . TRP A 1 77 ? -7.207 -18.449 11.291 1.00 84.38 77 TRP A CA 1
ATOM 633 C C . TRP A 1 77 ? -7.126 -17.193 10.419 1.00 84.38 77 TRP A C 1
ATOM 635 O O . TRP A 1 77 ? -7.658 -17.211 9.316 1.00 84.38 77 TRP A O 1
ATOM 645 N N . GLU A 1 78 ? -6.525 -16.102 10.904 1.00 86.44 78 GLU A N 1
ATOM 646 C CA . GLU A 1 78 ? -6.316 -14.917 10.072 1.00 86.44 78 GLU A CA 1
ATOM 647 C C . GLU A 1 78 ? -5.197 -15.190 9.068 1.00 86.44 78 GLU A C 1
ATOM 649 O O . GLU A 1 78 ? -4.072 -15.518 9.447 1.00 86.44 78 GLU A O 1
ATOM 654 N N . ASP A 1 79 ? -5.503 -15.014 7.783 1.00 83.44 79 ASP A N 1
ATOM 655 C CA . ASP A 1 79 ? -4.523 -15.193 6.709 1.00 83.44 79 ASP A CA 1
ATOM 656 C C . ASP A 1 79 ? -3.514 -14.034 6.626 1.00 83.44 79 ASP A C 1
ATOM 658 O O . ASP A 1 79 ? -2.452 -14.186 6.022 1.00 83.44 79 ASP A O 1
ATOM 662 N N . HIS A 1 80 ? -3.861 -12.876 7.198 1.00 88.50 80 HIS A N 1
ATOM 663 C CA . HIS A 1 80 ? -3.038 -11.669 7.227 1.00 88.50 80 HIS A CA 1
ATOM 664 C C . HIS A 1 80 ? -3.304 -10.877 8.513 1.00 88.50 80 HIS A C 1
ATOM 666 O O . HIS A 1 80 ? -4.458 -10.659 8.891 1.00 88.50 80 HIS A O 1
ATOM 672 N N . SER A 1 81 ? -2.257 -10.389 9.178 1.00 88.94 81 SER A N 1
ATOM 673 C CA . SER A 1 81 ? -2.382 -9.757 10.500 1.00 88.94 81 SER A CA 1
ATOM 674 C C . SER A 1 81 ? -3.135 -8.433 10.469 1.00 88.94 81 SER A C 1
ATOM 676 O O . SER A 1 81 ? -3.734 -8.061 11.470 1.00 88.94 81 SER A O 1
ATOM 678 N N . LEU A 1 82 ? -3.156 -7.732 9.335 1.00 91.88 82 LEU A N 1
ATOM 679 C CA . LEU A 1 82 ? -3.913 -6.483 9.181 1.00 91.88 82 LEU A CA 1
ATOM 680 C C . LEU A 1 82 ? -5.401 -6.660 8.881 1.00 91.88 82 LEU A C 1
ATOM 682 O O . LEU A 1 82 ? -6.134 -5.675 8.945 1.00 91.88 82 LEU A O 1
ATOM 686 N N . ALA A 1 83 ? -5.864 -7.869 8.556 1.00 93.06 83 ALA A N 1
ATOM 687 C CA . ALA A 1 83 ? -7.261 -8.083 8.186 1.00 93.06 83 ALA A CA 1
ATOM 688 C C . ALA A 1 83 ? -8.243 -7.572 9.265 1.00 93.06 83 ALA A C 1
ATOM 690 O O . ALA A 1 83 ? -9.122 -6.779 8.917 1.00 93.06 83 ALA A O 1
ATOM 691 N N . PRO A 1 84 ? -8.059 -7.876 10.569 1.00 94.94 84 PRO A N 1
ATOM 692 C CA . PRO A 1 84 ? -8.937 -7.348 11.614 1.00 94.94 84 PRO A CA 1
ATOM 693 C C . PRO A 1 84 ? -8.898 -5.821 11.749 1.00 94.94 84 PRO A C 1
ATOM 695 O O . PRO A 1 84 ? -9.916 -5.217 12.078 1.00 94.94 84 PRO A O 1
ATOM 698 N N . ILE A 1 85 ? -7.750 -5.187 11.482 1.00 95.38 85 ILE A N 1
ATOM 699 C CA . ILE A 1 85 ? -7.601 -3.726 11.537 1.00 95.38 85 ILE A CA 1
ATOM 700 C C . ILE A 1 85 ? -8.396 -3.072 10.406 1.00 95.38 85 ILE A C 1
ATOM 702 O O . ILE A 1 85 ? -9.205 -2.187 10.673 1.00 95.38 85 ILE A O 1
ATOM 706 N N . ILE A 1 86 ? -8.215 -3.524 9.161 1.00 95.50 86 ILE A N 1
ATOM 707 C CA . ILE A 1 86 ? -8.927 -2.949 8.009 1.00 95.50 86 ILE A CA 1
ATOM 708 C C . ILE A 1 86 ? -10.438 -3.183 8.124 1.00 95.50 86 ILE A C 1
ATOM 710 O O . ILE A 1 86 ? -11.215 -2.261 7.873 1.00 95.50 86 ILE A O 1
ATOM 714 N N . ASP A 1 87 ? -10.860 -4.372 8.566 1.00 95.25 87 ASP A N 1
ATOM 715 C CA . ASP A 1 87 ? -12.275 -4.659 8.817 1.00 95.25 87 ASP A CA 1
ATOM 716 C C . ASP A 1 87 ? -12.846 -3.754 9.918 1.00 95.25 87 ASP A C 1
ATOM 718 O O . ASP A 1 87 ? -13.885 -3.134 9.712 1.00 95.25 87 ASP A O 1
ATOM 722 N N . PHE A 1 88 ? -12.144 -3.589 11.044 1.00 96.25 88 PHE A N 1
ATOM 723 C CA . PHE A 1 88 ? -12.572 -2.685 12.115 1.00 96.25 88 PHE A CA 1
ATOM 724 C C . PHE A 1 88 ? -12.764 -1.244 11.627 1.00 96.25 88 PHE A C 1
ATOM 726 O O . PHE A 1 88 ? -13.765 -0.609 11.959 1.00 96.25 88 PHE A O 1
ATOM 733 N N . ILE A 1 89 ? -11.829 -0.728 10.826 1.00 96.50 89 ILE A N 1
ATOM 734 C CA . ILE A 1 89 ? -11.909 0.634 10.287 1.00 96.50 89 ILE A CA 1
ATOM 735 C C . ILE A 1 89 ? -13.091 0.761 9.321 1.00 96.50 89 ILE A C 1
ATOM 737 O O . ILE A 1 89 ? -13.824 1.747 9.386 1.00 96.50 89 ILE A O 1
ATOM 741 N N . ARG A 1 90 ? -13.306 -0.230 8.443 1.00 95.62 90 ARG A N 1
ATOM 742 C CA . ARG A 1 90 ? -14.461 -0.260 7.530 1.00 95.62 90 ARG A CA 1
ATOM 743 C C . ARG A 1 90 ? -15.779 -0.271 8.302 1.00 95.62 90 ARG A C 1
ATOM 745 O O . ARG A 1 90 ? -16.706 0.468 7.962 1.00 95.62 90 ARG A O 1
ATOM 752 N N . ASP A 1 91 ? -15.860 -1.111 9.327 1.00 95.44 91 ASP A N 1
ATOM 753 C CA . ASP A 1 91 ? -17.056 -1.266 10.147 1.00 95.44 91 ASP A CA 1
ATOM 754 C C . ASP A 1 91 ? -17.338 0.031 10.915 1.00 95.44 91 ASP A C 1
ATOM 756 O O . ASP A 1 91 ? -18.476 0.495 10.934 1.00 95.44 91 ASP A O 1
ATOM 760 N N . PHE A 1 92 ? -16.306 0.690 11.453 1.00 95.81 92 PHE A N 1
ATOM 761 C CA . PHE A 1 92 ? -16.433 2.021 12.051 1.00 95.81 92 PHE A CA 1
ATOM 762 C C . PHE A 1 92 ? -16.898 3.074 11.040 1.00 95.81 92 PHE A C 1
ATOM 764 O O . PHE A 1 92 ? -17.821 3.836 11.336 1.00 95.81 92 PHE A O 1
ATOM 771 N N . ALA A 1 93 ? -16.309 3.090 9.840 1.00 95.00 93 ALA A N 1
ATOM 772 C CA . ALA A 1 93 ? -16.680 4.024 8.782 1.00 95.00 93 ALA A CA 1
ATOM 773 C C . ALA A 1 93 ? -18.161 3.907 8.393 1.00 95.00 93 ALA A C 1
ATOM 775 O O . ALA A 1 93 ? -18.811 4.913 8.124 1.00 95.00 93 ALA A O 1
ATOM 776 N N . SER A 1 94 ? -18.682 2.678 8.404 1.00 92.69 94 SER A N 1
ATOM 777 C CA . SER A 1 94 ? -20.070 2.366 8.051 1.00 92.69 94 SER A CA 1
ATOM 778 C C . SER A 1 94 ? -21.049 2.572 9.212 1.00 92.69 94 SER A C 1
ATOM 780 O O . SER A 1 94 ? -22.239 2.771 8.982 1.00 92.69 94 SER A O 1
ATOM 782 N N . TYR A 1 95 ? -20.572 2.480 10.455 1.00 93.00 95 TYR A N 1
ATOM 783 C CA . TYR A 1 95 ? -21.402 2.547 11.658 1.00 93.00 95 TYR A CA 1
ATOM 784 C C . TYR A 1 95 ? -21.624 3.982 12.161 1.00 93.00 95 TYR A C 1
ATOM 786 O O . TYR A 1 95 ? -22.710 4.301 12.642 1.00 93.00 95 TYR A O 1
ATOM 794 N N . ALA A 1 96 ? -20.609 4.848 12.087 1.00 91.06 96 ALA A N 1
ATOM 795 C CA . ALA A 1 96 ? -20.681 6.212 12.614 1.00 91.06 96 ALA A CA 1
ATOM 796 C C . ALA A 1 96 ? -21.256 7.213 11.591 1.00 91.06 96 ALA A C 1
ATOM 798 O O . ALA A 1 96 ? -20.945 7.139 10.406 1.00 91.06 96 ALA A O 1
ATOM 799 N N . GLU A 1 97 ? -22.022 8.209 12.057 1.00 87.44 97 GLU A N 1
ATOM 800 C CA . GLU A 1 97 ? -22.676 9.237 11.213 1.00 87.44 97 GLU A CA 1
ATOM 801 C C . GLU A 1 97 ? -21.687 10.005 10.312 1.00 87.44 97 GLU A C 1
ATOM 803 O O . GLU A 1 97 ? -21.992 10.313 9.165 1.00 87.44 97 GLU A O 1
ATOM 808 N N . PHE A 1 98 ? -20.467 10.241 10.802 1.00 90.06 98 PHE A N 1
ATOM 809 C CA . PHE A 1 98 ? -19.355 10.839 10.050 1.00 90.06 98 PHE A CA 1
ATOM 810 C C . PHE A 1 98 ? -18.191 9.851 9.886 1.00 90.06 98 PHE A C 1
ATOM 812 O O . PHE A 1 98 ? -17.022 10.240 9.891 1.00 90.06 98 PHE A O 1
ATOM 819 N N . GLY A 1 99 ? -18.489 8.552 9.816 1.00 92.00 99 GLY A N 1
ATOM 820 C CA . GLY A 1 99 ? -17.491 7.487 9.871 1.00 92.00 99 GLY A CA 1
ATOM 821 C C . GLY A 1 99 ? -16.479 7.556 8.730 1.00 92.00 99 GLY A C 1
ATOM 822 O O . GLY A 1 99 ? -15.278 7.623 8.994 1.00 92.00 99 GLY A O 1
ATOM 823 N N . TRP A 1 100 ? -16.939 7.609 7.475 1.00 94.19 100 TRP A N 1
ATOM 824 C CA . TRP A 1 100 ? -16.055 7.715 6.305 1.00 94.19 100 TRP A CA 1
ATOM 825 C C . TRP A 1 100 ? -15.164 8.950 6.356 1.00 94.19 100 TRP A C 1
ATOM 827 O O . TRP A 1 100 ? -13.953 8.839 6.177 1.00 94.19 100 TRP A O 1
ATOM 837 N N . SER A 1 101 ? -15.719 10.121 6.676 1.00 93.19 101 SER A N 1
ATOM 838 C CA . SER A 1 101 ? -14.905 11.332 6.762 1.00 93.19 101 SER A CA 1
ATOM 839 C C . SER A 1 101 ? -13.889 11.271 7.900 1.00 93.19 101 SER A C 1
ATOM 841 O O . SER A 1 101 ? -12.744 11.685 7.734 1.00 93.19 101 SER A O 1
ATOM 843 N N . THR A 1 102 ? -14.258 10.691 9.040 1.00 93.88 102 THR A N 1
ATOM 844 C CA . THR A 1 102 ? -13.357 10.474 10.179 1.00 93.88 102 THR A CA 1
ATOM 845 C C . THR A 1 102 ? -12.195 9.557 9.801 1.00 93.88 102 THR A C 1
ATOM 847 O O . THR A 1 102 ? -11.038 9.899 10.040 1.00 93.88 102 THR A O 1
ATOM 850 N N . VAL A 1 103 ? -12.497 8.418 9.180 1.00 94.62 103 VAL A N 1
ATOM 851 C CA . VAL A 1 103 ? -11.513 7.404 8.785 1.00 94.62 103 VAL A CA 1
ATOM 852 C C . VAL A 1 103 ? -10.574 7.900 7.692 1.00 94.62 103 VAL A C 1
ATOM 854 O O . VAL A 1 103 ? -9.373 7.650 7.732 1.00 94.62 103 VAL A O 1
ATOM 857 N N . LEU A 1 104 ? -11.088 8.604 6.692 1.00 93.38 104 LEU A N 1
ATOM 8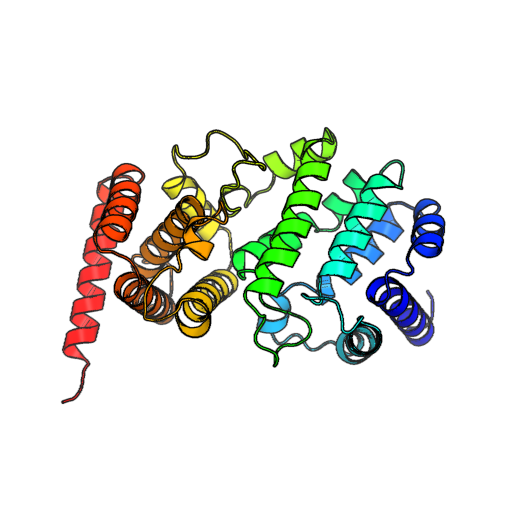58 C CA . LEU A 1 104 ? -10.242 9.051 5.590 1.00 93.38 104 LEU A CA 1
ATOM 859 C C . LEU A 1 104 ? -9.310 10.187 6.027 1.00 93.38 104 LEU A C 1
ATOM 861 O O . LEU A 1 104 ? -8.154 10.215 5.614 1.00 93.38 104 LEU A O 1
ATOM 865 N N . ASN A 1 105 ? -9.760 11.049 6.943 1.00 92.06 105 ASN A N 1
ATOM 866 C CA . ASN A 1 105 ? -8.932 12.116 7.510 1.00 92.06 105 ASN A CA 1
ATOM 867 C C . ASN A 1 105 ? -7.879 11.631 8.519 1.00 92.06 105 ASN A C 1
ATOM 869 O O . ASN A 1 105 ? -6.998 12.407 8.876 1.00 92.06 105 ASN A O 1
ATOM 873 N N . CYS A 1 106 ? -7.937 10.381 8.992 1.00 92.44 106 CYS A N 1
ATOM 874 C CA . CYS A 1 106 ? -6.946 9.858 9.940 1.00 92.44 106 CYS A CA 1
ATOM 875 C C . CYS A 1 106 ? -5.720 9.203 9.272 1.00 92.44 106 CYS A C 1
ATOM 877 O O . CYS A 1 106 ? -4.863 8.670 9.977 1.00 92.44 106 CYS A O 1
ATOM 879 N N . GLY A 1 107 ? -5.615 9.266 7.935 1.00 90.12 107 GLY A N 1
ATOM 880 C CA . GLY A 1 107 ? -4.491 8.713 7.163 1.00 90.12 107 GLY A CA 1
ATOM 881 C C . GLY A 1 107 ? -4.724 7.294 6.632 1.00 90.12 107 GLY A C 1
ATOM 882 O O . GLY A 1 107 ? -3.782 6.610 6.240 1.00 90.12 107 GLY A O 1
ATOM 883 N N . CYS A 1 108 ? -5.973 6.814 6.606 1.00 92.88 108 CYS A N 1
ATOM 884 C CA . CYS A 1 108 ? -6.282 5.458 6.139 1.00 92.88 108 CYS A CA 1
ATOM 885 C C . CYS A 1 108 ? -5.914 5.231 4.662 1.00 92.88 108 CYS A C 1
ATOM 887 O O . CYS A 1 108 ? -5.437 4.152 4.309 1.00 92.88 108 CYS A O 1
ATOM 889 N N . LEU A 1 109 ? -6.074 6.249 3.807 1.00 91.75 109 LEU A N 1
ATOM 890 C CA . LEU A 1 109 ? -5.680 6.156 2.397 1.00 91.75 109 LEU A CA 1
ATOM 891 C C . LEU A 1 109 ? -4.167 5.978 2.229 1.00 91.75 109 LEU A C 1
ATOM 893 O O . LEU A 1 109 ? -3.755 5.179 1.391 1.00 91.75 109 LEU A O 1
ATOM 897 N N . ASP A 1 110 ? -3.358 6.643 3.056 1.00 90.38 110 ASP A N 1
ATOM 898 C CA . ASP A 1 110 ? -1.902 6.487 3.035 1.00 90.38 110 ASP A CA 1
ATOM 899 C C . ASP A 1 110 ? -1.497 5.068 3.443 1.00 90.38 110 ASP A C 1
ATOM 901 O O . ASP A 1 110 ? -0.732 4.422 2.728 1.00 90.38 110 ASP A O 1
ATOM 905 N N . LEU A 1 111 ? -2.077 4.531 4.527 1.00 91.38 111 LEU A N 1
ATOM 906 C CA . LEU A 1 111 ? -1.827 3.148 4.954 1.00 91.38 111 LEU A CA 1
ATOM 907 C C . LEU A 1 111 ? -2.160 2.152 3.839 1.00 91.38 111 LEU A C 1
ATOM 909 O O . LEU A 1 111 ? -1.355 1.283 3.509 1.00 91.38 111 LEU A O 1
ATOM 913 N N . LEU A 1 112 ? -3.351 2.266 3.256 1.00 91.81 112 LEU A N 1
ATOM 914 C CA . LEU A 1 112 ? -3.790 1.378 2.185 1.00 91.81 112 LEU A CA 1
ATOM 915 C C . LEU A 1 112 ? -2.869 1.486 0.964 1.00 91.81 112 LEU A C 1
ATOM 917 O O . LEU A 1 112 ? -2.480 0.462 0.404 1.00 91.81 112 LEU A O 1
ATOM 921 N N . LEU A 1 113 ? -2.457 2.698 0.583 1.00 89.12 113 LEU A N 1
ATOM 922 C CA . LEU A 1 113 ? -1.484 2.892 -0.486 1.00 89.12 113 LEU A CA 1
ATOM 923 C C . LEU A 1 113 ? -0.142 2.232 -0.149 1.00 89.12 113 LEU A C 1
ATOM 925 O O . LEU A 1 113 ? 0.436 1.561 -1.004 1.00 89.12 113 LEU A O 1
ATOM 929 N N . HIS A 1 114 ? 0.346 2.381 1.083 1.00 88.00 114 HIS A N 1
ATOM 930 C CA . HIS A 1 114 ? 1.580 1.743 1.534 1.00 88.00 114 HIS A CA 1
ATOM 931 C C . HIS A 1 114 ? 1.486 0.218 1.462 1.00 88.00 114 HIS A C 1
ATOM 933 O O . HIS A 1 114 ? 2.458 -0.415 1.054 1.00 88.00 114 HIS A O 1
ATOM 939 N N . LEU A 1 115 ? 0.321 -0.368 1.758 1.00 87.88 115 LEU A N 1
ATOM 940 C CA . LEU A 1 115 ? 0.071 -1.801 1.581 1.00 87.88 115 LEU A CA 1
ATOM 941 C C . LEU A 1 115 ? 0.115 -2.230 0.113 1.00 87.88 115 LEU A C 1
ATOM 943 O O . LEU A 1 115 ? 0.726 -3.243 -0.214 1.00 87.88 115 LEU A O 1
ATOM 947 N N . TYR A 1 116 ? -0.458 -1.448 -0.800 1.00 85.56 116 TYR A N 1
ATOM 948 C CA . TYR A 1 116 ? -0.349 -1.741 -2.232 1.00 85.56 116 TYR A CA 1
ATOM 949 C C . TYR A 1 116 ? 1.084 -1.610 -2.753 1.00 85.56 116 TYR A C 1
ATOM 951 O O . TYR A 1 116 ? 1.549 -2.430 -3.548 1.00 85.56 116 TYR A O 1
ATOM 959 N N . VAL A 1 117 ? 1.799 -0.578 -2.306 1.00 83.38 117 VAL A N 1
ATOM 960 C CA . VAL A 1 117 ? 3.199 -0.346 -2.669 1.00 83.38 117 VAL A CA 1
ATOM 961 C C . VAL A 1 117 ? 4.093 -1.460 -2.125 1.00 83.38 117 VAL A C 1
ATOM 963 O O . VAL A 1 117 ? 5.009 -1.886 -2.833 1.00 83.38 117 VAL A O 1
ATOM 966 N N . SER A 1 118 ? 3.801 -1.960 -0.920 1.00 78.94 118 SER A N 1
ATOM 967 C CA . SER A 1 118 ? 4.515 -3.059 -0.269 1.00 78.94 118 SER A CA 1
ATOM 968 C C . SER A 1 118 ? 4.103 -4.450 -0.744 1.00 78.94 118 SER A C 1
ATOM 970 O O . SER A 1 118 ? 4.673 -5.424 -0.257 1.00 78.94 118 SER A O 1
ATOM 972 N N . ASP A 1 119 ? 3.166 -4.567 -1.690 1.00 78.88 119 ASP A N 1
ATOM 973 C CA . ASP A 1 119 ? 2.579 -5.848 -2.109 1.00 78.88 119 ASP A CA 1
ATOM 974 C C . ASP A 1 119 ? 2.041 -6.659 -0.921 1.00 78.88 119 ASP A C 1
ATOM 976 O O . ASP A 1 119 ? 2.211 -7.874 -0.838 1.00 78.88 119 ASP A O 1
ATOM 980 N N . PHE A 1 120 ? 1.423 -5.960 0.033 1.00 83.88 120 PHE A N 1
ATOM 981 C CA . PHE A 1 120 ? 0.799 -6.542 1.215 1.00 83.88 120 PHE A CA 1
ATOM 982 C C . PHE A 1 120 ? 1.751 -7.420 2.038 1.00 83.88 120 PHE A C 1
ATOM 984 O O . PHE A 1 120 ? 1.381 -8.488 2.522 1.00 83.88 120 PHE A O 1
ATOM 991 N N . GLN A 1 121 ? 3.006 -6.987 2.170 1.00 77.38 121 GLN A N 1
ATOM 992 C CA . GLN A 1 121 ? 3.935 -7.603 3.113 1.00 77.38 121 GLN A CA 1
ATOM 993 C C . GLN A 1 121 ? 3.476 -7.374 4.558 1.00 77.38 121 GLN A C 1
ATOM 995 O O . GLN A 1 121 ? 2.983 -6.299 4.901 1.00 77.38 121 GLN A O 1
ATOM 1000 N N . GLU A 1 122 ? 3.673 -8.387 5.402 1.00 78.00 122 GLU A N 1
ATOM 1001 C CA . GLU A 1 122 ? 3.180 -8.417 6.777 1.00 78.00 122 GLU A CA 1
ATOM 1002 C C . GLU A 1 122 ? 4.007 -7.498 7.696 1.00 78.00 122 GLU A C 1
ATOM 1004 O O . GLU A 1 122 ? 5.168 -7.807 7.978 1.00 78.00 122 GLU A O 1
ATOM 1009 N N . PRO A 1 123 ? 3.448 -6.390 8.220 1.00 71.69 123 PRO A N 1
ATOM 1010 C CA . PRO A 1 123 ? 4.231 -5.469 9.045 1.00 71.69 123 PRO A CA 1
ATOM 1011 C C . PRO A 1 123 ? 4.415 -5.979 10.480 1.00 71.69 123 PRO A C 1
ATOM 1013 O O . PRO A 1 123 ? 5.338 -5.571 11.178 1.00 71.69 123 PRO A O 1
ATOM 1016 N N . VAL A 1 124 ? 3.540 -6.879 10.942 1.00 71.56 124 VAL A N 1
ATOM 1017 C CA . VAL A 1 124 ? 3.473 -7.290 12.352 1.00 71.56 124 VAL A CA 1
ATOM 1018 C C . VAL A 1 124 ? 4.315 -8.535 12.635 1.00 71.56 124 VAL A C 1
ATOM 1020 O O . VAL A 1 124 ? 4.886 -8.662 13.720 1.00 71.56 124 VAL A O 1
ATOM 1023 N N . THR A 1 125 ? 4.410 -9.459 11.680 1.00 64.31 125 THR A N 1
ATOM 1024 C CA . THR A 1 125 ? 5.174 -10.706 11.808 1.00 64.31 125 THR A CA 1
ATOM 1025 C C . THR A 1 125 ? 6.302 -10.728 10.785 1.00 64.31 125 THR A C 1
ATOM 1027 O O . THR A 1 125 ? 6.341 -11.550 9.877 1.00 64.31 125 THR A O 1
ATOM 1030 N N . LEU A 1 126 ? 7.272 -9.832 10.983 1.00 53.56 126 LEU A N 1
ATOM 1031 C CA . LEU A 1 126 ? 8.426 -9.597 10.100 1.00 53.56 126 LEU A CA 1
ATOM 1032 C C . LEU A 1 126 ? 9.276 -10.840 9.769 1.00 53.56 126 LEU A C 1
ATOM 1034 O O . LEU A 1 126 ? 10.092 -10.799 8.855 1.00 53.56 126 LEU A O 1
ATOM 1038 N N . ASN A 1 127 ? 9.072 -11.952 10.482 1.00 48.84 127 ASN A N 1
ATOM 1039 C CA . ASN A 1 127 ? 9.791 -13.212 10.288 1.00 48.84 127 ASN A CA 1
ATOM 1040 C C . ASN A 1 127 ? 8.948 -14.333 9.654 1.00 48.84 127 ASN A C 1
ATOM 1042 O O . ASN A 1 127 ? 9.469 -15.426 9.436 1.00 48.84 127 ASN A O 1
ATOM 1046 N N . SER A 1 128 ? 7.661 -14.108 9.374 1.00 52.88 128 SER A N 1
ATOM 1047 C CA . SER A 1 128 ? 6.840 -15.058 8.621 1.00 52.88 128 SER A CA 1
ATOM 1048 C C . SER A 1 128 ? 6.692 -14.549 7.197 1.00 52.88 128 SER A C 1
ATOM 1050 O O . SER A 1 128 ? 6.135 -13.476 6.985 1.00 52.88 128 SER A O 1
ATOM 1052 N N . THR A 1 129 ? 7.158 -15.317 6.218 1.00 56.00 129 THR A N 1
ATOM 1053 C CA . THR A 1 129 ? 6.807 -15.074 4.820 1.00 56.00 129 THR A CA 1
ATOM 1054 C C . THR A 1 129 ? 5.285 -15.047 4.692 1.00 56.00 129 THR A C 1
ATOM 1056 O O . THR A 1 129 ? 4.620 -16.047 4.976 1.00 56.00 129 THR A O 1
ATOM 1059 N N . THR A 1 130 ? 4.722 -13.902 4.293 1.00 56.84 130 THR A N 1
ATOM 1060 C CA . THR A 1 130 ? 3.296 -13.805 3.976 1.00 56.84 130 THR A CA 1
ATOM 1061 C C . THR A 1 130 ? 3.007 -14.796 2.863 1.00 56.84 130 THR A C 1
ATOM 1063 O O . THR A 1 130 ? 3.660 -14.783 1.821 1.00 56.84 130 THR A O 1
ATOM 1066 N N . SER A 1 131 ? 2.057 -15.698 3.081 1.00 61.88 131 SER A N 1
ATOM 1067 C CA . SER A 1 131 ? 1.651 -16.597 2.007 1.00 61.88 131 SER A CA 1
ATOM 1068 C C . SER A 1 131 ? 0.957 -15.792 0.901 1.00 61.88 131 SER A C 1
ATOM 1070 O O . SER A 1 131 ? 0.264 -14.810 1.174 1.00 61.88 131 SER A O 1
ATOM 1072 N N . SER A 1 132 ? 1.073 -16.230 -0.353 1.00 59.97 132 SER A N 1
ATOM 1073 C CA . SER A 1 132 ? 0.343 -15.616 -1.477 1.00 59.97 132 SER A CA 1
ATOM 1074 C C . SER A 1 132 ? -1.180 -15.611 -1.266 1.00 59.97 132 SER A C 1
ATOM 1076 O O . SER A 1 132 ? -1.891 -14.737 -1.770 1.00 59.97 132 SER A O 1
ATOM 1078 N N . PHE A 1 133 ? -1.684 -16.568 -0.479 1.00 57.69 133 PHE A N 1
ATOM 1079 C CA . PHE A 1 133 ? -3.073 -16.615 -0.032 1.00 57.69 133 PHE A CA 1
ATOM 1080 C C . PHE A 1 133 ? -3.406 -15.459 0.924 1.00 57.69 133 PHE A C 1
ATOM 1082 O O . PHE A 1 133 ? -4.400 -14.768 0.707 1.00 57.69 133 PHE A O 1
ATOM 1089 N N . GLY A 1 134 ? -2.530 -15.175 1.893 1.00 69.50 134 GLY A N 1
ATOM 1090 C CA . GLY A 1 134 ? -2.640 -14.027 2.799 1.00 69.50 134 GLY A CA 1
ATOM 1091 C C . GLY A 1 134 ? -2.708 -12.694 2.065 1.00 69.50 134 GLY A C 1
ATOM 1092 O O . GLY A 1 134 ? -3.641 -11.925 2.288 1.00 69.50 134 GLY A O 1
ATOM 1093 N N . LYS A 1 135 ? -1.807 -12.470 1.099 1.00 78.00 135 LYS A N 1
ATOM 1094 C CA . LYS A 1 135 ? -1.809 -11.266 0.246 1.00 78.00 135 LYS A CA 1
ATOM 1095 C C . LYS A 1 135 ? -3.107 -11.095 -0.543 1.00 78.00 135 LYS A C 1
ATOM 1097 O O . LYS A 1 135 ? -3.658 -10.001 -0.619 1.00 78.00 135 LYS A O 1
ATOM 1102 N N . SER A 1 136 ? -3.623 -12.187 -1.109 1.00 76.00 136 SER A N 1
ATOM 1103 C CA . SER A 1 136 ? -4.882 -12.162 -1.865 1.00 76.00 136 SER A CA 1
ATOM 1104 C C 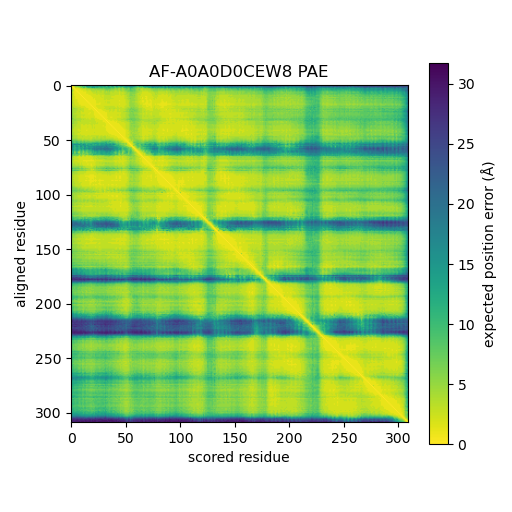. SER A 1 136 ? -6.076 -11.825 -0.967 1.00 76.00 136 SER A C 1
ATOM 1106 O O . SER A 1 136 ? -6.951 -11.056 -1.365 1.00 76.00 136 SER A O 1
ATOM 1108 N N . SER A 1 137 ? -6.096 -12.378 0.250 1.00 82.88 137 SER A N 1
ATOM 1109 C CA . SER A 1 137 ? -7.140 -12.137 1.250 1.00 82.88 137 SER A CA 1
ATOM 1110 C C . SER A 1 137 ? -7.166 -10.668 1.687 1.00 82.88 137 SER A C 1
ATOM 1112 O O . SER A 1 137 ? -8.191 -9.997 1.555 1.00 82.88 137 SER A O 1
ATOM 1114 N N . ILE A 1 138 ? -6.020 -10.110 2.093 1.00 88.56 138 ILE A N 1
ATOM 1115 C CA . ILE A 1 138 ? -5.951 -8.703 2.511 1.00 88.56 138 ILE A CA 1
ATOM 1116 C C . ILE A 1 138 ? -6.201 -7.731 1.353 1.00 88.56 138 ILE A C 1
ATOM 1118 O O . ILE A 1 138 ? -6.866 -6.714 1.555 1.00 88.56 138 ILE A O 1
ATOM 1122 N N . ALA A 1 139 ? -5.767 -8.050 0.129 1.00 86.88 139 ALA A N 1
ATOM 1123 C CA . ALA A 1 139 ? -6.089 -7.249 -1.049 1.00 86.88 139 ALA A CA 1
ATOM 1124 C C . ALA A 1 139 ? -7.605 -7.187 -1.288 1.00 86.88 139 ALA A C 1
ATOM 1126 O O . ALA A 1 139 ? -8.143 -6.115 -1.562 1.00 86.88 139 ALA A O 1
ATOM 1127 N N . ALA A 1 140 ? -8.321 -8.307 -1.13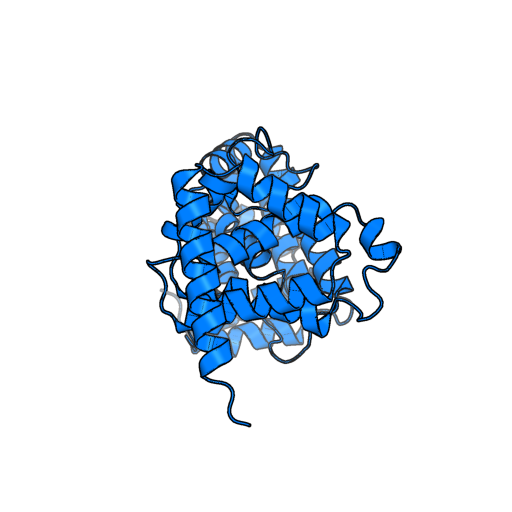2 1.00 86.62 140 ALA A N 1
ATOM 1128 C CA . ALA A 1 140 ? -9.779 -8.333 -1.240 1.00 86.62 140 ALA A CA 1
ATOM 1129 C C . ALA A 1 140 ? -10.455 -7.465 -0.165 1.00 86.62 140 ALA A C 1
ATOM 1131 O O . ALA A 1 140 ? -11.390 -6.723 -0.474 1.00 86.62 140 ALA A O 1
ATOM 1132 N N . ILE A 1 141 ? -9.953 -7.497 1.073 1.00 91.31 141 ILE A N 1
ATOM 1133 C CA . ILE A 1 141 ? -10.450 -6.657 2.172 1.00 91.31 141 ILE A CA 1
ATOM 1134 C C . ILE A 1 141 ? -10.204 -5.168 1.875 1.00 91.31 141 ILE A C 1
ATOM 1136 O O . ILE A 1 141 ? -11.122 -4.356 1.993 1.00 91.31 141 ILE A O 1
ATOM 1140 N N . CYS A 1 142 ? -9.006 -4.805 1.407 1.00 91.75 142 CYS A N 1
ATOM 1141 C CA . CYS A 1 142 ? -8.670 -3.429 1.028 1.00 91.75 142 CYS A CA 1
ATOM 1142 C C . CYS A 1 142 ? -9.518 -2.934 -0.155 1.00 91.75 142 CYS A C 1
ATOM 1144 O O . CYS A 1 142 ? -10.013 -1.810 -0.140 1.00 91.75 142 CYS A O 1
ATOM 1146 N N . ASN A 1 143 ? -9.744 -3.778 -1.165 1.00 89.06 143 ASN A N 1
ATOM 1147 C CA . ASN A 1 143 ? -10.636 -3.472 -2.286 1.00 89.06 143 ASN A CA 1
ATOM 1148 C C . ASN A 1 143 ? -12.085 -3.265 -1.825 1.00 89.06 143 ASN A C 1
ATOM 1150 O O . ASN A 1 143 ? -12.752 -2.338 -2.286 1.00 89.06 143 ASN A O 1
ATOM 1154 N N . SER A 1 144 ? -12.572 -4.091 -0.894 1.00 90.88 144 SER A N 1
ATOM 1155 C CA . SER A 1 144 ? -13.897 -3.927 -0.287 1.00 90.88 144 SER A CA 1
ATOM 1156 C C . SER A 1 144 ? -14.013 -2.596 0.458 1.00 90.88 144 SER A C 1
ATOM 1158 O O . SER A 1 144 ? -15.005 -1.890 0.276 1.00 90.88 144 SER A O 1
ATOM 1160 N N . PHE A 1 145 ? -12.990 -2.218 1.233 1.00 93.75 145 PHE A N 1
ATOM 1161 C CA . PHE A 1 145 ? -12.927 -0.914 1.894 1.00 93.75 145 PHE A CA 1
ATOM 1162 C C . PHE A 1 145 ? -13.023 0.236 0.881 1.00 93.75 145 PHE A C 1
ATOM 1164 O O . PHE A 1 145 ? -13.881 1.105 1.018 1.00 93.75 145 PHE A O 1
ATOM 1171 N N . LEU A 1 146 ? -12.184 0.221 -0.160 1.00 91.56 146 LEU A N 1
ATOM 1172 C CA . LEU A 1 146 ? -12.147 1.283 -1.171 1.00 91.56 146 LEU A CA 1
ATOM 1173 C C . LEU A 1 146 ? -13.455 1.369 -1.959 1.00 91.56 146 LEU A C 1
ATOM 1175 O O . LEU A 1 146 ? -13.914 2.464 -2.259 1.00 91.56 146 LEU A O 1
ATOM 1179 N N . THR A 1 147 ? -14.091 0.232 -2.241 1.00 90.31 147 THR A N 1
ATOM 1180 C CA . THR A 1 147 ? -15.417 0.201 -2.876 1.00 90.31 147 THR A CA 1
ATOM 1181 C C . THR A 1 147 ? -16.464 0.884 -1.993 1.00 90.31 147 THR A C 1
ATOM 1183 O O . THR A 1 147 ? -17.274 1.659 -2.496 1.00 90.31 147 THR A O 1
ATOM 1186 N N . GLY A 1 148 ? -16.423 0.646 -0.677 1.00 91.75 148 GLY A N 1
ATOM 1187 C CA . GLY A 1 148 ? -17.270 1.351 0.289 1.00 91.75 148 GLY A CA 1
ATOM 1188 C C . GLY A 1 148 ? -17.009 2.859 0.301 1.00 91.75 148 GLY A C 1
ATOM 1189 O O . GLY A 1 148 ? -17.948 3.642 0.194 1.00 91.75 148 GLY A O 1
ATOM 1190 N N . ALA A 1 149 ? -15.738 3.265 0.328 1.00 91.88 149 ALA A N 1
ATOM 1191 C CA . ALA A 1 149 ? -15.349 4.674 0.302 1.00 91.88 149 ALA A CA 1
ATOM 1192 C C . ALA A 1 149 ? -15.757 5.385 -1.003 1.00 91.88 149 ALA A C 1
ATOM 1194 O O . ALA A 1 149 ? -16.125 6.551 -0.972 1.00 91.88 149 ALA A O 1
ATOM 1195 N N . LEU A 1 150 ? -15.721 4.696 -2.148 1.00 90.50 150 LEU A N 1
ATOM 1196 C CA . LEU A 1 150 ? -16.142 5.234 -3.451 1.00 90.50 150 LEU A CA 1
ATOM 1197 C C . LEU A 1 150 ? -17.667 5.367 -3.596 1.00 90.50 150 LEU A C 1
ATOM 1199 O O . LEU A 1 150 ? -18.151 6.161 -4.418 1.00 90.50 150 LEU A O 1
ATOM 1203 N N . ALA A 1 151 ? -18.424 4.567 -2.841 1.00 90.44 151 ALA A N 1
ATOM 1204 C CA . ALA A 1 151 ? -19.877 4.673 -2.763 1.00 90.44 151 ALA A CA 1
ATOM 1205 C C . ALA A 1 151 ? -20.323 5.892 -1.934 1.00 90.44 151 ALA A C 1
ATOM 1207 O O . ALA A 1 151 ? -21.416 6.406 -2.163 1.00 90.44 151 ALA A O 1
ATOM 1208 N N . ASP A 1 152 ? -19.470 6.370 -1.026 1.00 91.00 152 ASP A N 1
ATOM 1209 C CA . ASP A 1 152 ? -19.652 7.600 -0.260 1.00 91.00 152 ASP A CA 1
ATOM 1210 C C . ASP A 1 152 ? -19.183 8.836 -1.057 1.00 91.00 152 ASP A C 1
ATOM 1212 O O . ASP A 1 152 ? -18.138 8.818 -1.709 1.00 91.00 152 ASP A O 1
ATOM 1216 N N . GLU A 1 153 ? -19.955 9.928 -1.033 1.00 90.44 153 GLU A N 1
ATOM 1217 C CA . GLU A 1 153 ? -19.646 11.137 -1.818 1.00 90.44 153 GLU A CA 1
ATOM 1218 C C . GLU A 1 153 ? -18.377 11.838 -1.313 1.00 90.44 153 GLU A C 1
ATOM 1220 O O . GLU A 1 153 ? -17.519 12.237 -2.107 1.00 90.44 153 GLU A O 1
ATOM 1225 N N . TYR A 1 154 ? -18.225 11.938 0.010 1.00 89.75 154 TYR A N 1
ATOM 1226 C CA . TYR A 1 154 ? -17.042 12.528 0.627 1.00 89.75 154 TYR A CA 1
ATOM 1227 C C . TYR A 1 154 ? -15.806 11.661 0.370 1.00 89.75 154 TYR A C 1
ATOM 1229 O O . TYR A 1 154 ? -14.744 12.171 -0.001 1.00 89.75 154 TYR A O 1
ATOM 1237 N N . GLY A 1 155 ? -15.955 10.344 0.515 1.00 89.62 155 GLY A N 1
ATOM 1238 C CA . GLY A 1 155 ? -14.890 9.386 0.275 1.00 89.62 155 GLY A CA 1
ATOM 1239 C C . GLY A 1 155 ? -14.410 9.371 -1.167 1.00 89.62 155 GLY A C 1
ATOM 1240 O O . GLY A 1 155 ? -13.200 9.431 -1.403 1.00 89.62 155 GLY A O 1
ATOM 1241 N N . ARG A 1 156 ? -15.332 9.414 -2.133 1.00 89.75 156 ARG A N 1
ATOM 1242 C CA . ARG A 1 156 ? -14.990 9.580 -3.547 1.00 89.75 156 ARG A CA 1
ATOM 1243 C C . ARG A 1 156 ? -14.176 10.849 -3.783 1.00 89.75 156 ARG A C 1
ATOM 1245 O O . ARG A 1 156 ? -13.110 10.768 -4.389 1.00 89.75 156 ARG A O 1
ATOM 1252 N N . GLY A 1 157 ? -14.636 11.989 -3.264 1.00 89.62 157 GLY A N 1
ATOM 1253 C CA . GLY A 1 157 ? -13.935 13.264 -3.418 1.00 89.62 157 GLY A CA 1
ATOM 1254 C C . GLY A 1 157 ? -12.507 13.226 -2.864 1.00 89.62 157 GLY A C 1
ATOM 1255 O O . GLY A 1 157 ? -11.574 13.676 -3.527 1.00 89.62 157 GLY A O 1
ATOM 1256 N N . LEU A 1 158 ? -12.303 12.635 -1.683 1.00 90.44 158 LEU A N 1
ATOM 1257 C CA . LEU A 1 158 ? -10.963 12.503 -1.101 1.00 90.44 158 LEU A CA 1
ATOM 1258 C C . LEU A 1 158 ? -10.050 11.563 -1.888 1.00 90.44 158 LEU A C 1
ATOM 1260 O O . LEU A 1 158 ? -8.872 11.873 -2.066 1.00 90.44 158 LEU A O 1
ATOM 1264 N N . ILE A 1 159 ? -10.569 10.435 -2.373 1.00 88.12 159 ILE A N 1
ATOM 1265 C CA . ILE A 1 159 ? -9.782 9.501 -3.184 1.00 88.12 159 ILE A CA 1
ATOM 1266 C C . ILE A 1 159 ? -9.353 10.163 -4.499 1.00 88.12 159 ILE A C 1
ATOM 1268 O O . ILE A 1 159 ? -8.190 10.065 -4.895 1.00 88.12 159 ILE A O 1
ATOM 1272 N N . GLU A 1 160 ? -10.262 10.883 -5.157 1.00 85.62 160 GLU A N 1
ATOM 1273 C CA . GLU A 1 160 ? -9.963 11.610 -6.392 1.00 85.62 160 GLU A CA 1
ATOM 1274 C C . GLU A 1 160 ? -8.918 12.713 -6.186 1.00 85.62 160 GLU A C 1
ATOM 1276 O O . GLU A 1 160 ? -8.105 12.955 -7.083 1.00 85.62 160 GLU A O 1
ATOM 1281 N N . LEU A 1 161 ? -8.909 13.352 -5.015 1.00 89.00 161 LEU A N 1
ATOM 1282 C CA . LEU A 1 161 ? -7.959 14.403 -4.643 1.00 89.00 161 LEU A CA 1
ATOM 1283 C C . LEU A 1 161 ? -6.654 13.871 -4.033 1.00 89.00 161 LEU A C 1
ATOM 1285 O O . LEU A 1 161 ? -5.750 14.663 -3.760 1.00 89.00 161 LEU A O 1
ATOM 1289 N N . HIS A 1 162 ? -6.522 12.557 -3.831 1.00 88.12 162 HIS A N 1
ATOM 1290 C CA . HIS A 1 162 ? -5.346 11.989 -3.184 1.00 88.12 162 HIS A CA 1
ATOM 1291 C C . HIS A 1 162 ? -4.069 12.287 -4.001 1.00 88.12 162 HIS A C 1
ATOM 1293 O O . HIS A 1 162 ? -3.997 11.912 -5.179 1.00 88.12 162 HIS A O 1
ATOM 1299 N N . PRO A 1 163 ? -3.017 12.891 -3.407 1.00 86.50 163 PRO A N 1
ATOM 1300 C CA . PRO A 1 163 ? -1.824 13.323 -4.148 1.00 86.50 163 PRO A CA 1
ATOM 1301 C C . PRO A 1 163 ? -1.117 12.189 -4.901 1.00 86.50 163 PRO A C 1
ATOM 1303 O O . PRO A 1 163 ? -0.530 12.394 -5.961 1.00 86.50 163 PRO A O 1
ATOM 1306 N N . LEU A 1 164 ? -1.206 10.975 -4.357 1.00 87.88 164 LEU A N 1
ATOM 1307 C CA . LEU A 1 164 ? -0.570 9.769 -4.888 1.00 87.88 164 LEU A CA 1
ATOM 1308 C C . LEU A 1 164 ? -1.562 8.807 -5.576 1.00 87.88 164 LEU A C 1
ATOM 1310 O O . LEU A 1 164 ? -1.292 7.614 -5.688 1.00 87.88 164 LEU A O 1
ATOM 1314 N N . ARG A 1 165 ? -2.727 9.294 -6.031 1.00 85.69 165 ARG A N 1
ATOM 1315 C CA . ARG A 1 165 ? -3.816 8.463 -6.598 1.00 85.69 165 ARG A CA 1
ATOM 1316 C C . ARG A 1 165 ? -3.414 7.550 -7.774 1.00 85.69 165 ARG A C 1
ATOM 1318 O O . ARG A 1 165 ? -3.972 6.479 -7.957 1.00 85.69 165 ARG A O 1
ATOM 1325 N N . GLY A 1 166 ? -2.425 7.940 -8.566 1.00 84.62 166 GLY A N 1
ATOM 1326 C CA . GLY A 1 166 ? -1.914 7.169 -9.708 1.00 84.62 166 GLY A CA 1
ATOM 1327 C C . GLY A 1 166 ? -0.918 6.073 -9.322 1.00 84.62 166 GLY A C 1
ATOM 1328 O O . GLY A 1 166 ? -0.594 5.227 -10.157 1.00 84.62 166 GLY A O 1
ATOM 1329 N N . LEU A 1 167 ? -0.460 6.035 -8.063 1.00 87.50 167 LEU A N 1
ATOM 1330 C CA . LEU A 1 167 ? 0.311 4.905 -7.544 1.00 87.50 167 LEU A CA 1
ATOM 1331 C C . LEU A 1 167 ? -0.574 3.697 -7.222 1.00 87.50 167 LEU A C 1
ATOM 1333 O O . LEU A 1 167 ? -0.065 2.573 -7.216 1.00 87.50 167 LEU A O 1
ATOM 1337 N N . TRP A 1 168 ? -1.880 3.905 -7.038 1.00 83.88 168 TRP A N 1
ATOM 1338 C CA . TRP A 1 168 ? -2.825 2.821 -6.812 1.00 83.88 168 TRP A CA 1
ATOM 1339 C C . TRP A 1 168 ? -2.902 1.895 -8.034 1.00 83.88 168 TRP A C 1
ATOM 1341 O O . TRP A 1 168 ? -2.882 2.357 -9.186 1.00 83.88 168 TRP A O 1
ATOM 1351 N N . PRO A 1 169 ? -2.980 0.575 -7.809 1.00 73.94 169 PRO A N 1
ATOM 1352 C CA . PRO A 1 169 ? -3.134 -0.376 -8.896 1.00 73.94 169 PRO A CA 1
ATOM 1353 C C . PRO A 1 169 ? -4.478 -0.208 -9.601 1.00 73.94 169 PRO A C 1
ATOM 1355 O O . PRO A 1 169 ? -5.492 0.131 -8.988 1.00 73.94 169 PRO A O 1
ATOM 1358 N N . LEU A 1 170 ? -4.490 -0.501 -10.900 1.00 74.06 170 LEU A N 1
ATOM 1359 C CA . LEU A 1 170 ? -5.728 -0.566 -11.671 1.00 74.06 170 LEU A CA 1
ATOM 1360 C C . LEU A 1 170 ? -6.486 -1.834 -11.321 1.00 74.06 170 LEU A C 1
ATOM 1362 O O . LEU A 1 170 ? -6.234 -2.908 -11.870 1.00 74.06 170 LEU A O 1
ATOM 1366 N N . TRP A 1 171 ? -7.457 -1.686 -10.438 1.00 71.38 171 TRP A N 1
ATOM 1367 C CA . TRP A 1 171 ? -8.466 -2.706 -10.233 1.00 71.38 171 TRP A CA 1
ATOM 1368 C C . TRP A 1 171 ? -9.709 -2.331 -11.031 1.00 71.38 171 TRP A C 1
ATOM 1370 O O . TRP A 1 171 ? -10.233 -1.232 -10.829 1.00 71.38 171 TRP A O 1
ATOM 1380 N N . PRO A 1 172 ? -10.226 -3.228 -11.893 1.00 68.50 172 PRO A N 1
ATOM 1381 C CA . PRO A 1 172 ? -11.436 -2.956 -12.668 1.00 68.50 172 PRO A CA 1
ATOM 1382 C C . PRO A 1 172 ? -12.620 -2.506 -11.802 1.00 68.50 172 PRO A C 1
ATOM 1384 O O . PRO A 1 172 ? -13.426 -1.693 -12.234 1.00 68.50 172 PRO A O 1
ATOM 1387 N N . MET A 1 173 ? -12.694 -3.005 -10.564 1.00 69.62 173 MET A N 1
ATOM 1388 C CA . MET A 1 173 ? -13.733 -2.655 -9.592 1.00 69.62 173 MET A CA 1
ATOM 1389 C C . MET A 1 173 ? -13.533 -1.298 -8.899 1.00 69.62 173 MET A C 1
ATOM 1391 O O . MET A 1 173 ? -14.496 -0.764 -8.364 1.00 69.62 173 MET A O 1
ATOM 1395 N N . LEU A 1 174 ? -12.316 -0.745 -8.900 1.00 72.19 174 LEU A N 1
ATOM 1396 C CA . LEU A 1 174 ? -12.017 0.546 -8.270 1.00 72.19 174 LEU A CA 1
ATOM 1397 C C . LEU A 1 174 ? -12.058 1.715 -9.260 1.00 72.19 174 LEU A C 1
ATOM 1399 O O . LEU A 1 174 ? -12.231 2.847 -8.827 1.00 72.19 174 LEU A O 1
ATOM 1403 N N . ALA A 1 175 ? -11.911 1.435 -10.565 1.00 62.38 175 ALA A N 1
ATOM 1404 C CA . ALA A 1 175 ? -12.104 2.357 -11.691 1.00 62.38 175 ALA A CA 1
ATOM 1405 C C . ALA A 1 175 ? -11.710 3.822 -11.398 1.00 62.38 175 ALA A C 1
ATOM 1407 O O . ALA A 1 175 ? -12.490 4.745 -11.638 1.00 62.38 175 ALA A O 1
ATOM 1408 N N . PHE A 1 176 ? -10.498 4.033 -10.867 1.00 67.19 176 PHE A N 1
ATOM 1409 C CA . PHE A 1 176 ? -9.937 5.357 -10.588 1.00 67.19 176 PHE A CA 1
ATOM 1410 C C . PHE A 1 176 ? -9.617 6.097 -11.906 1.00 67.19 176 PHE A C 1
ATOM 1412 O O . PHE A 1 176 ? -8.458 6.227 -12.292 1.00 67.19 176 PHE A O 1
ATOM 1419 N N . GLY A 1 177 ? -10.645 6.559 -12.620 1.00 55.53 177 GLY A N 1
ATOM 1420 C CA . GLY A 1 177 ? -10.521 7.307 -13.876 1.00 55.53 177 GLY A CA 1
ATOM 1421 C C . GLY A 1 177 ? -10.108 6.476 -15.099 1.00 55.53 177 GLY A C 1
ATOM 1422 O O . GLY A 1 177 ? -10.015 5.249 -15.044 1.00 55.53 177 GLY A O 1
ATOM 1423 N N . ASP A 1 178 ? -9.905 7.167 -16.229 1.00 55.31 178 ASP A N 1
ATOM 1424 C CA . ASP A 1 178 ? -9.620 6.570 -17.542 1.00 55.31 178 ASP A CA 1
ATOM 1425 C C . ASP A 1 178 ? -8.253 5.857 -17.524 1.00 55.31 178 ASP A C 1
ATOM 1427 O O . ASP A 1 178 ? -7.183 6.463 -17.573 1.00 55.31 178 ASP A O 1
ATOM 1431 N N . ALA A 1 179 ? -8.306 4.540 -17.327 1.00 57.16 179 ALA A N 1
ATOM 1432 C CA . ALA A 1 179 ? -7.290 3.769 -16.612 1.00 57.16 179 ALA A CA 1
ATOM 1433 C C . ALA A 1 179 ? -5.929 3.619 -17.318 1.00 57.16 179 ALA A C 1
ATOM 1435 O O . ALA A 1 179 ? -4.943 3.280 -16.667 1.00 57.16 179 ALA A O 1
ATOM 1436 N N . ALA A 1 180 ? -5.836 3.850 -18.627 1.00 61.62 180 ALA A N 1
ATOM 1437 C CA . ALA A 1 180 ? -4.614 3.570 -19.389 1.00 61.62 180 ALA A CA 1
ATOM 1438 C C . ALA A 1 180 ? -3.908 4.826 -19.915 1.00 61.62 180 ALA A C 1
ATOM 1440 O O . ALA A 1 180 ? -2.687 4.813 -20.094 1.00 61.62 180 ALA A O 1
ATOM 1441 N N . GLN A 1 181 ? -4.652 5.906 -20.163 1.00 65.50 181 GLN A N 1
ATOM 1442 C CA . GLN A 1 181 ? -4.094 7.091 -20.801 1.00 65.50 181 GLN A CA 1
ATOM 1443 C C . GLN A 1 181 ? -3.236 7.866 -19.792 1.00 65.50 181 GLN A C 1
ATOM 1445 O O . GLN A 1 181 ? -3.643 8.124 -18.663 1.00 65.50 181 GLN A O 1
ATOM 1450 N N . ASP A 1 182 ? -1.997 8.165 -20.181 1.00 82.50 182 ASP A N 1
ATOM 1451 C CA . ASP A 1 182 ? -0.993 8.855 -19.362 1.00 82.50 182 ASP A CA 1
ATOM 1452 C C . ASP A 1 182 ? -0.557 8.131 -18.077 1.00 82.50 182 ASP A C 1
ATOM 1454 O O . ASP A 1 182 ? 0.103 8.728 -17.226 1.00 82.50 182 ASP A O 1
ATOM 1458 N N . ARG A 1 183 ? -0.839 6.830 -17.923 1.00 85.12 183 ARG A N 1
ATOM 1459 C CA . ARG A 1 183 ? -0.466 6.085 -16.707 1.00 85.12 183 ARG A CA 1
ATOM 1460 C C . ARG A 1 183 ? 1.034 6.124 -16.407 1.00 85.12 183 ARG A C 1
ATOM 1462 O O . ARG A 1 183 ? 1.419 6.322 -15.256 1.00 85.12 183 ARG A O 1
ATOM 1469 N N . CYS A 1 184 ? 1.879 5.987 -17.432 1.00 88.38 184 CYS A N 1
ATOM 1470 C CA . CYS A 1 184 ? 3.334 6.094 -17.278 1.00 88.38 184 CYS A CA 1
ATOM 1471 C C . CYS A 1 184 ? 3.731 7.474 -16.735 1.00 88.38 184 CYS A C 1
ATOM 1473 O O . CYS A 1 184 ? 4.485 7.570 -15.768 1.00 88.38 184 CYS A O 1
ATOM 1475 N N . LEU A 1 185 ? 3.166 8.538 -17.316 1.00 88.88 185 LEU A N 1
ATOM 1476 C CA . LEU A 1 185 ? 3.389 9.917 -16.890 1.00 88.88 185 LEU A CA 1
ATOM 1477 C C . LEU A 1 185 ? 2.924 10.139 -15.444 1.00 88.88 185 LEU A C 1
ATOM 1479 O O . LEU A 1 185 ? 3.692 10.653 -14.636 1.00 88.88 185 LEU A O 1
ATOM 1483 N N . GLN A 1 186 ? 1.705 9.718 -15.100 1.00 89.38 186 GLN A N 1
ATOM 1484 C CA . GLN A 1 186 ? 1.147 9.882 -13.756 1.00 89.38 186 GLN A CA 1
ATOM 1485 C C . GLN A 1 186 ? 1.999 9.182 -12.697 1.00 89.38 186 GLN A C 1
ATOM 1487 O O . GLN A 1 186 ? 2.385 9.810 -11.712 1.00 89.38 186 GLN A O 1
ATOM 1492 N N . ARG A 1 187 ? 2.335 7.902 -12.912 1.00 90.94 187 ARG A N 1
ATOM 1493 C CA . ARG A 1 187 ? 3.176 7.142 -11.978 1.00 90.94 187 ARG A CA 1
ATOM 1494 C C . ARG A 1 187 ? 4.540 7.792 -11.820 1.00 90.94 187 ARG A C 1
ATOM 1496 O O . ARG A 1 187 ? 4.995 7.966 -10.696 1.00 90.94 187 ARG A O 1
ATOM 1503 N N . ARG A 1 188 ? 5.167 8.205 -12.924 1.00 90.56 188 ARG A N 1
ATOM 1504 C CA . ARG A 1 188 ? 6.460 8.892 -12.898 1.00 90.56 188 ARG A CA 1
ATOM 1505 C C . ARG A 1 188 ? 6.414 10.166 -12.060 1.00 90.56 188 ARG A C 1
ATOM 1507 O O . ARG A 1 188 ? 7.267 10.338 -11.198 1.00 90.56 188 ARG A O 1
ATOM 1514 N N . GLU A 1 189 ? 5.446 11.051 -12.298 1.00 90.81 189 GLU A N 1
ATOM 1515 C CA . GLU A 1 189 ? 5.353 12.299 -11.531 1.00 90.81 189 GLU A CA 1
ATOM 1516 C C . GLU A 1 189 ? 5.062 12.033 -10.050 1.00 90.81 189 GLU A C 1
ATOM 1518 O O . GLU A 1 189 ? 5.643 12.686 -9.191 1.00 90.81 189 GLU A O 1
ATOM 1523 N N . MET A 1 190 ? 4.248 11.029 -9.724 1.00 91.88 190 MET A N 1
ATOM 1524 C CA . MET A 1 190 ? 3.956 10.689 -8.328 1.00 91.88 190 MET A CA 1
ATOM 1525 C C . MET A 1 190 ? 5.127 10.026 -7.612 1.00 91.88 190 MET A C 1
ATOM 1527 O O . MET A 1 190 ? 5.359 10.312 -6.441 1.00 91.88 190 MET A O 1
ATOM 1531 N N . TRP A 1 191 ? 5.914 9.196 -8.300 1.00 93.19 191 TRP A N 1
ATOM 1532 C CA . TRP A 1 191 ? 7.129 8.624 -7.724 1.00 93.19 191 TRP A CA 1
ATOM 1533 C C . TRP A 1 191 ? 8.181 9.691 -7.386 1.00 93.19 191 TRP A C 1
ATOM 1535 O O . TRP A 1 191 ? 8.973 9.476 -6.475 1.00 93.19 191 TRP A O 1
ATOM 1545 N N . LYS A 1 192 ? 8.164 10.860 -8.042 1.00 90.75 192 LYS A N 1
ATOM 1546 C CA . LYS A 1 192 ? 9.007 12.006 -7.648 1.00 90.75 192 LYS A CA 1
ATOM 1547 C C . LYS A 1 192 ? 8.549 12.670 -6.348 1.00 90.75 192 LYS A C 1
ATOM 1549 O O . LYS A 1 192 ? 9.351 13.321 -5.685 1.00 90.75 192 LYS A O 1
ATOM 1554 N N . LEU A 1 193 ? 7.268 12.537 -5.999 1.00 89.88 193 LEU A N 1
ATOM 1555 C CA . LEU A 1 193 ? 6.698 13.112 -4.778 1.00 89.88 193 LEU A CA 1
ATOM 1556 C C . LEU A 1 193 ? 6.960 12.244 -3.544 1.00 89.88 193 LEU A C 1
ATOM 1558 O O . LEU A 1 193 ? 6.812 12.727 -2.423 1.00 89.88 193 LEU A O 1
ATOM 1562 N N . VAL A 1 194 ? 7.342 10.977 -3.727 1.00 86.44 194 VAL A N 1
ATOM 1563 C CA . VAL A 1 194 ? 7.634 10.076 -2.609 1.00 86.44 194 VAL A CA 1
ATOM 1564 C C . VAL A 1 194 ? 9.130 10.005 -2.317 1.00 86.44 194 VAL A C 1
ATOM 1566 O O . VAL A 1 194 ? 9.983 10.155 -3.191 1.00 86.44 194 VAL A O 1
ATOM 1569 N N . GLY A 1 195 ? 9.467 9.753 -1.053 1.00 86.88 195 GLY A N 1
ATOM 1570 C CA . GLY A 1 195 ? 10.857 9.624 -0.626 1.00 86.88 195 GLY A CA 1
ATOM 1571 C C . GLY A 1 195 ? 11.555 8.392 -1.215 1.00 86.88 195 GLY A C 1
ATOM 1572 O O . GLY A 1 195 ? 10.932 7.356 -1.460 1.00 86.88 195 GLY A O 1
ATOM 1573 N N . LYS A 1 196 ? 12.887 8.473 -1.351 1.00 89.19 196 LYS A N 1
ATOM 1574 C CA . LYS A 1 196 ? 13.745 7.374 -1.838 1.00 89.19 196 LYS A CA 1
ATOM 1575 C C . LYS A 1 196 ? 13.548 6.062 -1.067 1.00 89.19 196 LYS A C 1
ATOM 1577 O O . LYS A 1 196 ? 13.667 4.993 -1.660 1.00 89.19 196 LYS A O 1
ATOM 1582 N N . GLU A 1 197 ? 13.215 6.128 0.222 1.00 84.75 197 GLU A N 1
ATOM 1583 C CA . GLU A 1 197 ? 12.967 4.932 1.040 1.00 84.75 197 GLU A CA 1
ATOM 1584 C C . GLU A 1 197 ? 11.739 4.144 0.576 1.00 84.75 197 GLU A C 1
ATOM 1586 O O . GLU A 1 197 ? 11.791 2.919 0.485 1.00 84.75 197 GLU A O 1
ATOM 1591 N N . VAL A 1 198 ? 10.671 4.834 0.169 1.00 86.50 198 VAL A N 1
ATOM 1592 C CA . VAL A 1 198 ? 9.462 4.192 -0.370 1.00 86.50 198 VAL A CA 1
ATOM 1593 C C . VAL A 1 198 ? 9.772 3.502 -1.700 1.00 86.50 198 VAL A C 1
ATOM 1595 O O . VAL A 1 198 ? 9.324 2.385 -1.944 1.00 86.50 198 VAL A O 1
ATOM 1598 N N . ILE A 1 199 ? 10.606 4.125 -2.538 1.00 91.12 199 ILE A N 1
ATOM 1599 C CA . ILE A 1 199 ? 11.072 3.541 -3.805 1.00 91.12 199 ILE A CA 1
ATOM 1600 C C . ILE A 1 199 ? 11.917 2.284 -3.548 1.00 91.12 199 ILE A C 1
ATOM 1602 O O . ILE A 1 199 ? 11.701 1.250 -4.182 1.00 91.12 199 ILE A O 1
ATOM 1606 N N . ARG A 1 200 ? 12.861 2.333 -2.597 1.00 88.50 200 ARG A N 1
ATOM 1607 C CA . ARG A 1 200 ? 13.666 1.160 -2.203 1.00 88.50 200 ARG A CA 1
ATOM 1608 C C . ARG A 1 200 ? 12.792 0.020 -1.693 1.00 88.50 200 ARG A C 1
ATOM 1610 O O . ARG A 1 200 ? 13.049 -1.139 -2.033 1.00 88.50 200 ARG A O 1
ATOM 1617 N N . TRP A 1 201 ? 11.763 0.347 -0.918 1.00 85.06 201 TRP A N 1
ATOM 1618 C CA . TRP A 1 201 ? 10.803 -0.627 -0.424 1.00 85.06 201 TRP A CA 1
ATOM 1619 C C . TRP A 1 201 ? 10.002 -1.252 -1.564 1.00 85.06 201 TRP A C 1
ATOM 1621 O O . TRP A 1 201 ? 9.966 -2.473 -1.686 1.00 85.06 201 TRP A O 1
ATOM 1631 N N . ARG A 1 202 ? 9.463 -0.428 -2.471 1.00 90.00 202 ARG A N 1
ATOM 1632 C CA . ARG A 1 202 ? 8.756 -0.889 -3.671 1.00 90.00 202 ARG A CA 1
ATOM 1633 C C . ARG A 1 202 ? 9.601 -1.865 -4.485 1.00 90.00 202 ARG A C 1
ATOM 1635 O O . ARG A 1 202 ? 9.119 -2.926 -4.859 1.00 90.00 202 ARG A O 1
ATOM 1642 N N . ILE A 1 203 ? 10.869 -1.537 -4.735 1.00 90.38 203 ILE A N 1
ATOM 1643 C CA . ILE A 1 203 ? 11.787 -2.411 -5.480 1.00 90.38 203 ILE A CA 1
ATOM 1644 C C . ILE A 1 203 ? 12.009 -3.739 -4.745 1.00 90.38 203 ILE A C 1
ATOM 1646 O O . ILE A 1 203 ? 11.989 -4.792 -5.380 1.00 90.38 203 ILE A O 1
ATOM 1650 N N . SER A 1 204 ? 12.217 -3.695 -3.426 1.00 86.19 204 SER A N 1
ATOM 1651 C CA . SER A 1 204 ? 12.430 -4.897 -2.605 1.00 86.19 204 SER A CA 1
ATOM 1652 C C . SER A 1 204 ? 11.195 -5.797 -2.608 1.00 86.19 204 SER A C 1
ATOM 1654 O O . SER A 1 204 ? 11.307 -6.982 -2.898 1.00 86.19 204 SER A O 1
ATOM 1656 N N . SER A 1 205 ? 10.014 -5.210 -2.416 1.00 83.06 205 SER A N 1
ATOM 1657 C CA . SER A 1 205 ? 8.731 -5.907 -2.482 1.00 83.06 205 SER A CA 1
ATOM 1658 C C . SER A 1 205 ? 8.521 -6.584 -3.842 1.00 83.06 205 SER A C 1
ATOM 1660 O O . SER A 1 205 ? 8.267 -7.786 -3.895 1.00 83.06 205 SER A O 1
ATOM 1662 N N . ILE A 1 206 ? 8.758 -5.868 -4.952 1.00 86.31 206 ILE A N 1
ATOM 1663 C CA . ILE A 1 206 ? 8.703 -6.455 -6.300 1.00 86.31 206 ILE A CA 1
ATOM 1664 C C . ILE A 1 206 ? 9.663 -7.646 -6.415 1.00 86.31 206 ILE A C 1
ATOM 1666 O O . ILE A 1 206 ? 9.294 -8.696 -6.941 1.00 86.31 206 ILE A O 1
ATOM 1670 N N . TYR A 1 207 ? 10.902 -7.498 -5.944 1.00 85.00 207 TYR A N 1
ATOM 1671 C CA . TYR A 1 207 ? 11.897 -8.565 -6.005 1.00 85.00 207 TYR A CA 1
ATOM 1672 C C . TYR A 1 207 ? 11.457 -9.807 -5.222 1.00 85.00 207 TYR A C 1
ATOM 1674 O O . TYR A 1 207 ? 11.543 -10.918 -5.749 1.00 85.00 207 TYR A O 1
ATOM 1682 N N . ASP A 1 208 ? 10.969 -9.625 -3.998 1.00 78.75 208 ASP A N 1
ATOM 1683 C CA . ASP A 1 208 ? 10.534 -10.714 -3.127 1.00 78.75 208 ASP A CA 1
ATOM 1684 C C . ASP A 1 208 ? 9.353 -11.466 -3.736 1.00 78.75 208 ASP A C 1
ATOM 1686 O O . ASP A 1 208 ? 9.390 -12.692 -3.821 1.00 78.75 208 ASP A O 1
ATOM 1690 N N . THR A 1 209 ? 8.365 -10.754 -4.276 1.00 77.25 209 THR A N 1
ATOM 1691 C CA . THR A 1 209 ? 7.228 -11.362 -4.984 1.00 77.25 209 THR A CA 1
ATOM 1692 C C . THR A 1 209 ? 7.694 -12.193 -6.183 1.00 77.25 209 THR A C 1
ATOM 1694 O O . THR A 1 209 ? 7.256 -13.330 -6.382 1.00 77.25 209 THR A O 1
ATOM 1697 N N . LEU A 1 210 ? 8.664 -11.691 -6.952 1.00 76.50 210 LEU A N 1
ATOM 1698 C CA . LEU A 1 210 ? 9.214 -12.404 -8.110 1.00 76.50 210 LEU A CA 1
ATOM 1699 C C . LEU A 1 210 ? 10.082 -13.614 -7.744 1.00 76.50 210 LEU A C 1
ATOM 1701 O O . LEU A 1 210 ? 10.201 -14.552 -8.540 1.00 76.50 210 LEU A O 1
ATOM 1705 N N . VAL A 1 211 ? 10.742 -13.590 -6.586 1.00 73.25 211 VAL A N 1
ATOM 1706 C CA . VAL A 1 211 ? 11.675 -14.643 -6.164 1.00 73.25 211 VAL A CA 1
ATOM 1707 C C . VAL A 1 211 ? 10.993 -15.713 -5.325 1.00 73.25 211 VAL A C 1
ATOM 1709 O O . VAL A 1 211 ? 11.261 -16.895 -5.551 1.00 73.25 211 VAL A O 1
ATOM 1712 N N . LEU A 1 212 ? 10.150 -15.310 -4.379 1.00 69.50 212 LEU A N 1
ATOM 1713 C CA . LEU A 1 212 ? 9.554 -16.183 -3.373 1.00 69.50 212 LEU A CA 1
ATOM 1714 C C . LEU A 1 212 ? 8.202 -16.743 -3.814 1.00 69.50 212 LEU A C 1
ATOM 1716 O O . LEU A 1 212 ? 7.897 -17.892 -3.506 1.00 69.50 212 LEU A O 1
ATOM 1720 N N . GLU A 1 213 ? 7.399 -15.965 -4.542 1.00 65.88 213 GLU A N 1
ATOM 1721 C CA . GLU A 1 213 ? 5.991 -16.317 -4.775 1.00 65.88 213 GLU A CA 1
ATOM 1722 C C . GLU A 1 213 ? 5.715 -16.814 -6.184 1.00 65.88 213 GLU A C 1
ATOM 1724 O O . GLU A 1 213 ? 4.849 -17.669 -6.381 1.00 65.88 213 GLU A O 1
ATOM 1729 N N . TRP A 1 214 ? 6.450 -16.319 -7.180 1.00 69.19 214 TRP A N 1
ATOM 1730 C CA . TRP A 1 214 ? 6.277 -16.789 -8.547 1.00 69.19 214 TRP A CA 1
ATOM 1731 C C . TRP A 1 214 ? 7.087 -18.065 -8.796 1.00 69.19 214 TRP A C 1
ATOM 1733 O O . TRP A 1 214 ? 8.326 -18.034 -8.772 1.00 69.19 214 TRP A O 1
ATOM 1743 N N . PRO A 1 215 ? 6.427 -19.208 -9.076 1.00 59.50 215 PRO A N 1
ATOM 1744 C CA . PRO A 1 215 ? 7.139 -20.444 -9.350 1.00 59.50 215 PRO A CA 1
ATOM 1745 C C . PRO A 1 215 ? 8.008 -20.313 -10.608 1.00 59.50 215 PRO A C 1
ATOM 1747 O O . PRO A 1 215 ? 7.705 -19.577 -11.546 1.00 59.50 215 PRO A O 1
ATOM 1750 N N . VAL A 1 216 ? 9.124 -21.049 -10.636 1.00 55.16 216 VAL A N 1
ATOM 1751 C CA . VAL A 1 216 ? 10.064 -21.078 -11.779 1.00 55.16 216 VAL A CA 1
ATOM 1752 C C . VAL A 1 216 ? 9.384 -21.591 -13.053 1.00 55.16 216 VAL A C 1
ATOM 1754 O O . VAL A 1 216 ? 9.762 -21.199 -14.149 1.00 55.16 216 VAL A O 1
ATOM 1757 N N . ALA A 1 217 ? 8.326 -22.394 -12.909 1.00 51.19 217 ALA A N 1
ATOM 1758 C CA . ALA A 1 217 ? 7.527 -22.933 -14.008 1.00 51.19 217 ALA A CA 1
ATOM 1759 C C . ALA A 1 217 ? 6.579 -21.909 -14.683 1.00 51.19 217 ALA A C 1
ATOM 1761 O O . ALA A 1 217 ? 5.770 -22.299 -15.523 1.00 51.19 217 ALA A O 1
ATOM 1762 N N . GLY A 1 218 ? 6.670 -20.619 -14.336 1.00 50.97 218 GLY A N 1
ATOM 1763 C CA . GLY A 1 218 ? 5.835 -19.546 -14.885 1.00 50.97 218 GLY A CA 1
ATOM 1764 C C . GLY A 1 218 ? 4.511 -19.364 -14.138 1.00 50.97 218 GLY A C 1
ATOM 1765 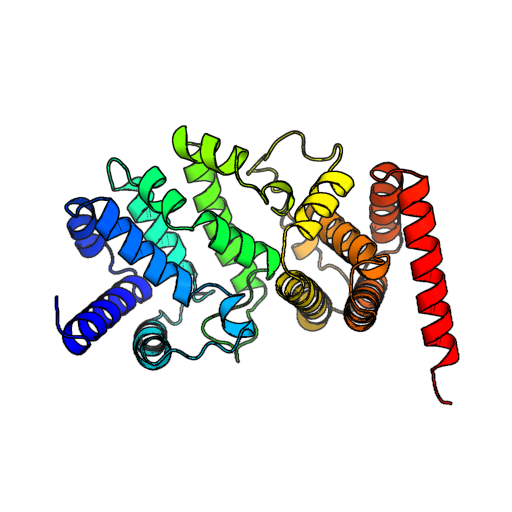O O . GLY A 1 218 ? 4.256 -20.003 -13.117 1.00 50.97 218 GLY A O 1
ATOM 1766 N N . PHE A 1 219 ? 3.648 -18.469 -14.631 1.00 55.56 219 PHE A N 1
ATOM 1767 C CA . PHE A 1 219 ? 2.314 -18.265 -14.057 1.00 55.56 219 PHE A CA 1
ATOM 1768 C C . PHE A 1 219 ? 1.524 -19.572 -14.053 1.00 55.56 219 PHE A C 1
ATOM 1770 O O . PHE A 1 219 ? 1.198 -20.102 -15.117 1.00 55.56 219 PHE A O 1
ATOM 1777 N N . SER A 1 220 ? 1.148 -20.068 -12.872 1.00 52.91 220 SER A N 1
ATOM 1778 C CA . SER A 1 220 ? 0.144 -21.129 -12.821 1.00 52.91 220 SER A CA 1
ATOM 1779 C C . SER A 1 220 ? -1.152 -20.620 -13.465 1.00 52.91 220 SER A C 1
ATOM 1781 O O . SER A 1 220 ? -1.487 -19.437 -13.357 1.00 52.91 220 SER A O 1
ATOM 1783 N N . ASN A 1 221 ? -1.918 -21.506 -14.108 1.00 49.06 221 ASN A N 1
ATOM 1784 C CA . ASN A 1 221 ? -3.220 -21.139 -14.678 1.00 49.06 221 ASN A CA 1
ATOM 1785 C C . ASN A 1 221 ? -4.151 -20.490 -13.636 1.00 49.06 221 ASN A C 1
ATOM 1787 O O . ASN A 1 221 ? -4.973 -19.664 -14.011 1.00 49.06 221 ASN A O 1
ATOM 1791 N N . ARG A 1 222 ? -3.972 -20.780 -12.335 1.00 44.66 222 ARG A N 1
ATOM 1792 C CA . ARG A 1 222 ? -4.704 -20.105 -11.253 1.00 44.66 222 ARG A CA 1
ATOM 1793 C C . ARG A 1 222 ? -4.354 -18.621 -11.127 1.00 44.66 222 ARG A C 1
ATOM 1795 O O . ARG A 1 222 ? -5.273 -17.824 -10.985 1.00 44.66 222 ARG A O 1
ATOM 1802 N N . VAL A 1 223 ? -3.075 -18.252 -11.254 1.00 47.06 223 VAL A N 1
ATOM 1803 C CA . VAL A 1 223 ? -2.622 -16.844 -11.215 1.00 47.06 223 VAL A CA 1
ATOM 1804 C C . VAL A 1 223 ? -3.077 -16.077 -12.463 1.00 47.06 223 VAL A C 1
ATOM 1806 O O . VAL A 1 223 ? -3.333 -14.881 -12.389 1.00 47.06 223 VAL A O 1
ATOM 1809 N N . ARG A 1 224 ? -3.265 -16.765 -13.602 1.00 48.44 224 ARG A N 1
ATOM 1810 C CA . ARG A 1 224 ? -3.913 -16.173 -14.789 1.00 48.44 224 ARG A CA 1
ATOM 1811 C C . ARG A 1 224 ? -5.414 -15.926 -14.594 1.00 48.44 224 ARG A C 1
ATOM 1813 O O . ARG A 1 224 ? -5.935 -14.977 -15.166 1.00 48.44 224 ARG A O 1
ATOM 1820 N N . THR A 1 225 ? -6.114 -16.773 -13.831 1.00 42.72 225 THR A N 1
ATOM 1821 C CA . THR A 1 225 ? -7.579 -16.684 -13.642 1.00 42.72 225 THR A CA 1
ATOM 1822 C C . THR A 1 225 ? -8.020 -15.788 -12.489 1.00 42.72 225 THR A C 1
ATOM 1824 O O . THR A 1 225 ? -9.147 -15.298 -12.505 1.00 42.72 225 THR A O 1
ATOM 1827 N N . THR A 1 226 ? -7.168 -15.535 -11.494 1.00 46.12 226 THR A N 1
ATOM 1828 C CA . THR A 1 226 ? -7.410 -14.476 -10.507 1.00 46.12 226 THR A CA 1
ATOM 1829 C C . THR A 1 226 ? -7.131 -13.128 -11.167 1.00 46.12 226 THR A C 1
ATOM 1831 O O . THR A 1 226 ? -6.020 -12.643 -11.062 1.00 46.12 226 THR A O 1
ATOM 1834 N N . LEU A 1 227 ? -8.095 -12.620 -11.945 1.00 42.09 227 LEU A N 1
ATOM 1835 C CA . LEU A 1 227 ? -8.488 -11.225 -12.258 1.00 42.09 227 LEU A CA 1
ATOM 1836 C C . LEU A 1 227 ? -7.513 -10.016 -12.105 1.00 42.09 227 LEU A C 1
ATOM 1838 O O . LEU A 1 227 ? -7.983 -8.882 -12.098 1.00 42.09 227 LEU A O 1
ATOM 1842 N N . THR A 1 228 ? -6.192 -10.176 -11.987 1.00 50.00 228 THR A N 1
ATOM 1843 C CA . THR A 1 228 ? -5.318 -9.141 -11.391 1.00 50.00 228 THR A CA 1
ATOM 1844 C C . THR A 1 228 ? -3.906 -9.052 -11.974 1.00 50.00 228 THR A C 1
ATOM 1846 O O . THR A 1 228 ? -3.166 -8.144 -11.610 1.00 50.00 228 THR A O 1
ATOM 1849 N N . ALA A 1 229 ? -3.502 -9.942 -12.888 1.00 57.47 229 ALA A N 1
ATOM 1850 C CA . ALA A 1 229 ? -2.108 -9.987 -13.335 1.00 57.47 229 ALA A CA 1
ATOM 1851 C C . ALA A 1 229 ? -1.732 -8.836 -14.287 1.00 57.47 229 ALA A C 1
ATOM 1853 O O . ALA A 1 229 ? -0.745 -8.157 -14.052 1.00 57.47 229 ALA A O 1
ATOM 1854 N N . GLU A 1 230 ? -2.480 -8.576 -15.360 1.00 62.06 230 GLU A N 1
ATOM 1855 C CA . GLU A 1 230 ? -1.974 -7.709 -16.441 1.00 62.06 230 GLU A CA 1
ATOM 1856 C C . GLU A 1 230 ? -1.778 -6.227 -16.050 1.00 62.06 230 GLU A C 1
ATOM 1858 O O . GLU A 1 230 ? -0.680 -5.709 -16.275 1.00 62.06 230 GLU A O 1
ATOM 1863 N N . PRO A 1 231 ? -2.742 -5.540 -15.400 1.00 67.69 231 PRO A N 1
ATOM 1864 C CA . PRO A 1 231 ? -2.545 -4.142 -15.015 1.00 67.69 231 PRO A CA 1
ATOM 1865 C C . PRO A 1 231 ? -1.482 -3.984 -13.921 1.00 67.69 231 PRO A C 1
ATOM 1867 O O . PRO A 1 231 ? -0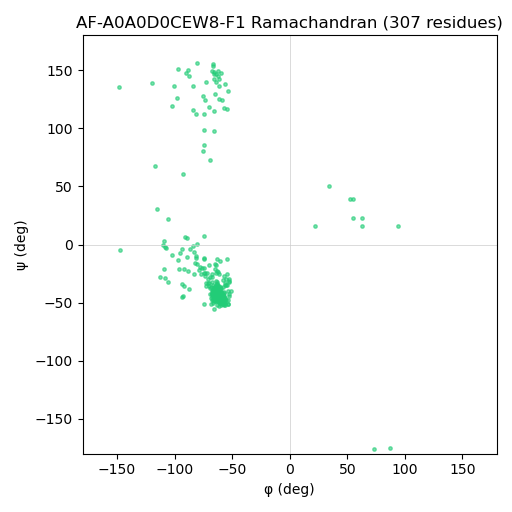.671 -3.061 -13.968 1.00 67.69 231 PRO A O 1
ATOM 1870 N N . PHE A 1 232 ? -1.429 -4.932 -12.981 1.00 74.38 232 PHE A N 1
ATOM 1871 C CA . PHE A 1 232 ? -0.401 -4.972 -11.944 1.00 74.38 232 PHE A CA 1
ATOM 1872 C C . PHE A 1 232 ? 0.994 -5.166 -12.546 1.00 74.38 232 PHE A C 1
ATOM 1874 O O . PHE A 1 232 ? 1.921 -4.440 -12.203 1.00 74.38 232 PHE A O 1
ATOM 1881 N N . LEU A 1 233 ? 1.146 -6.096 -13.494 1.00 79.06 233 LEU A N 1
ATOM 1882 C CA . LEU A 1 233 ? 2.404 -6.329 -14.205 1.00 79.06 233 LEU A CA 1
ATOM 1883 C C . LEU A 1 233 ? 2.869 -5.099 -14.971 1.00 79.06 233 LEU A C 1
ATOM 1885 O O . LEU A 1 233 ? 4.056 -4.777 -14.931 1.00 79.06 233 LEU A O 1
ATOM 1889 N N . SER A 1 234 ? 1.942 -4.411 -15.639 1.00 83.00 234 SER A N 1
ATOM 1890 C CA . SER A 1 234 ? 2.242 -3.155 -16.318 1.00 83.00 234 SER A CA 1
ATOM 1891 C C . SER A 1 234 ? 2.808 -2.128 -15.337 1.00 83.00 234 SER A C 1
ATOM 1893 O O . SER A 1 234 ? 3.823 -1.506 -15.637 1.00 83.00 234 SER A O 1
ATOM 1895 N N . ASP A 1 235 ? 2.219 -1.993 -14.146 1.00 86.94 235 ASP A N 1
ATOM 1896 C CA . ASP A 1 235 ? 2.721 -1.082 -13.111 1.00 86.94 235 ASP A CA 1
ATOM 1897 C C . ASP A 1 235 ? 4.113 -1.457 -12.619 1.00 86.94 235 ASP A C 1
ATOM 1899 O O . ASP A 1 235 ? 4.971 -0.583 -12.520 1.00 86.94 235 ASP A O 1
ATOM 1903 N N . LEU A 1 236 ? 4.370 -2.746 -12.358 1.00 88.12 236 LEU A N 1
ATOM 1904 C CA . LEU A 1 236 ? 5.708 -3.196 -11.963 1.00 88.12 236 LEU A CA 1
ATOM 1905 C C . LEU A 1 236 ? 6.740 -2.873 -13.047 1.00 88.12 236 LEU A C 1
ATOM 1907 O O . LEU A 1 236 ? 7.848 -2.442 -12.740 1.00 88.12 236 LEU A O 1
ATOM 1911 N N . MET A 1 237 ? 6.389 -3.085 -14.318 1.00 89.44 237 MET A N 1
ATOM 1912 C CA . MET A 1 237 ? 7.282 -2.798 -15.438 1.00 89.44 237 MET A CA 1
ATOM 1913 C C . MET A 1 237 ? 7.571 -1.305 -15.570 1.00 89.44 237 MET A C 1
ATOM 1915 O O . MET A 1 237 ? 8.736 -0.940 -15.717 1.00 89.44 237 MET A O 1
ATOM 1919 N N . ILE A 1 238 ? 6.541 -0.459 -15.487 1.00 91.94 238 ILE A N 1
ATOM 1920 C CA . ILE A 1 238 ? 6.688 1.002 -15.509 1.00 91.94 238 ILE A CA 1
ATOM 1921 C C . ILE A 1 238 ? 7.593 1.444 -14.357 1.00 91.94 238 ILE A C 1
ATOM 1923 O O . ILE A 1 238 ? 8.581 2.134 -14.597 1.00 91.94 238 ILE A O 1
ATOM 1927 N N . ASP A 1 239 ? 7.299 0.999 -13.132 1.00 93.69 239 ASP A N 1
ATOM 1928 C CA . ASP A 1 239 ? 8.068 1.341 -11.933 1.00 93.69 239 ASP A CA 1
ATOM 1929 C C . ASP A 1 239 ? 9.547 0.964 -12.112 1.00 93.69 239 ASP A C 1
ATOM 1931 O O . ASP A 1 239 ? 10.436 1.798 -11.956 1.00 93.69 239 ASP A O 1
ATOM 1935 N N . LEU A 1 240 ? 9.835 -0.283 -12.502 1.00 94.38 240 LEU A N 1
ATOM 1936 C CA . LEU A 1 240 ? 11.208 -0.763 -12.662 1.00 94.38 240 LEU A CA 1
ATOM 1937 C C . LEU A 1 240 ? 11.962 -0.068 -13.803 1.00 94.38 240 LEU A C 1
ATOM 1939 O O . LEU A 1 240 ? 13.164 0.173 -13.666 1.00 94.38 240 LEU A O 1
ATOM 1943 N N . LEU A 1 241 ? 11.296 0.261 -14.914 1.00 94.19 241 LEU A N 1
ATOM 1944 C CA . LEU A 1 241 ? 11.902 1.002 -16.025 1.00 94.19 241 LEU A CA 1
ATOM 1945 C C . LEU A 1 241 ? 12.226 2.444 -15.620 1.00 94.19 241 LEU A C 1
ATOM 1947 O O . LEU A 1 241 ? 13.351 2.892 -15.838 1.00 94.19 241 LEU A O 1
ATOM 1951 N N . GLU A 1 242 ? 11.294 3.140 -14.966 1.00 95.06 242 GLU A N 1
ATOM 1952 C CA . GLU A 1 242 ? 11.534 4.498 -14.467 1.00 95.06 242 GLU A CA 1
ATOM 1953 C C . GLU A 1 242 ? 12.636 4.518 -13.400 1.00 95.06 242 GLU A C 1
ATOM 1955 O O . GLU A 1 242 ? 13.537 5.355 -13.457 1.00 95.06 242 GLU A O 1
ATOM 1960 N N . PHE A 1 243 ? 12.644 3.563 -12.465 1.00 96.06 243 PHE A N 1
ATOM 1961 C CA . PHE A 1 243 ? 13.672 3.508 -11.424 1.00 96.06 243 PHE A CA 1
ATOM 1962 C C . PHE A 1 243 ? 15.050 3.147 -11.979 1.00 96.06 243 PHE A C 1
ATOM 1964 O O . PHE A 1 243 ? 16.045 3.755 -11.593 1.00 96.06 243 PHE A O 1
ATOM 1971 N N . SER A 1 244 ? 15.134 2.181 -12.899 1.00 94.69 244 SER A N 1
ATOM 1972 C CA . SER A 1 244 ? 16.414 1.762 -13.486 1.00 94.69 244 SER A CA 1
ATOM 1973 C C . SER A 1 244 ? 16.991 2.779 -14.476 1.00 94.69 244 SER A C 1
ATOM 1975 O O . SER A 1 244 ? 18.213 2.840 -14.629 1.00 94.69 244 SER A O 1
ATOM 1977 N N . GLY A 1 245 ? 16.144 3.586 -15.125 1.00 92.69 245 GLY A N 1
ATOM 1978 C CA . GLY A 1 245 ? 16.527 4.668 -16.039 1.00 92.69 245 GLY A CA 1
ATOM 1979 C C . GLY A 1 245 ? 16.752 6.029 -15.367 1.00 92.69 245 GLY A C 1
ATOM 1980 O O . GLY A 1 245 ? 17.310 6.937 -15.986 1.00 92.69 245 GLY A O 1
ATOM 1981 N N . SER A 1 246 ? 16.387 6.184 -14.092 1.00 92.75 246 SER A N 1
ATOM 1982 C CA . SER A 1 246 ? 16.435 7.480 -13.407 1.00 92.75 246 SER A CA 1
ATOM 1983 C C . SER A 1 246 ? 17.853 8.069 -13.304 1.00 92.75 246 SER A C 1
ATOM 1985 O O . SER A 1 246 ? 18.846 7.350 -13.144 1.00 92.75 246 SER A O 1
ATOM 1987 N N . SER A 1 247 ? 17.941 9.400 -13.400 1.00 91.12 247 SER A N 1
ATOM 1988 C CA . SER A 1 247 ? 19.130 10.203 -13.047 1.00 91.12 247 SER A CA 1
ATOM 1989 C C . SER A 1 247 ? 19.056 10.803 -11.647 1.00 91.12 247 SER A C 1
ATOM 1991 O O . SER A 1 247 ? 20.049 11.331 -11.165 1.00 91.12 247 SER A O 1
ATOM 1993 N N . GLU A 1 248 ? 17.878 10.790 -11.026 1.00 91.31 248 GLU A N 1
ATOM 1994 C CA . GLU A 1 248 ? 17.626 11.431 -9.729 1.00 91.31 248 GLU A CA 1
ATOM 1995 C C . GLU A 1 248 ? 17.848 10.457 -8.560 1.00 91.31 248 GLU A C 1
ATOM 1997 O O . GLU A 1 248 ? 18.065 10.862 -7.414 1.00 91.31 248 GLU A O 1
ATOM 2002 N N . LEU A 1 249 ? 17.793 9.156 -8.854 1.00 93.56 249 LEU A N 1
ATOM 2003 C CA . LEU A 1 249 ? 18.024 8.087 -7.895 1.00 93.56 249 LEU A CA 1
ATOM 2004 C C . LEU A 1 249 ? 19.505 7.718 -7.821 1.00 93.56 249 LEU A C 1
ATOM 2006 O O . LEU A 1 249 ? 20.247 7.811 -8.798 1.00 93.56 249 LEU A O 1
ATOM 2010 N N . ASP A 1 250 ? 19.918 7.264 -6.639 1.00 93.50 250 ASP A N 1
ATOM 2011 C CA . ASP A 1 250 ? 21.284 6.803 -6.409 1.00 93.50 250 ASP A CA 1
ATOM 2012 C C . ASP A 1 250 ? 21.550 5.541 -7.245 1.00 93.50 250 ASP A C 1
ATOM 2014 O O . ASP A 1 250 ? 20.659 4.702 -7.408 1.00 93.50 250 ASP A O 1
ATOM 2018 N N . GLU A 1 251 ? 22.785 5.356 -7.722 1.00 92.56 251 GLU A N 1
ATOM 2019 C CA . GLU A 1 251 ? 23.143 4.203 -8.566 1.00 92.56 251 GLU A CA 1
ATOM 2020 C C . GLU A 1 251 ? 22.784 2.859 -7.919 1.00 92.56 251 GLU A C 1
ATOM 2022 O O . GLU A 1 251 ? 22.339 1.940 -8.602 1.00 92.56 251 GLU A O 1
ATOM 2027 N N . GLU A 1 252 ? 22.892 2.747 -6.593 1.00 93.12 252 GLU A N 1
ATOM 2028 C CA . GLU A 1 252 ? 22.470 1.547 -5.870 1.00 93.12 252 GLU A CA 1
ATOM 2029 C C . GLU A 1 252 ? 20.981 1.223 -6.089 1.00 93.12 252 GLU A C 1
ATOM 2031 O O . GLU A 1 252 ? 20.629 0.070 -6.346 1.00 93.12 252 GLU A O 1
ATOM 2036 N N . ILE A 1 253 ? 20.103 2.230 -6.028 1.00 94.25 253 ILE A N 1
ATOM 2037 C CA . ILE A 1 253 ? 18.659 2.064 -6.238 1.00 94.25 253 ILE A CA 1
ATOM 2038 C C . ILE A 1 253 ? 18.401 1.646 -7.688 1.00 94.25 253 ILE A C 1
ATOM 2040 O O . ILE A 1 253 ? 17.678 0.676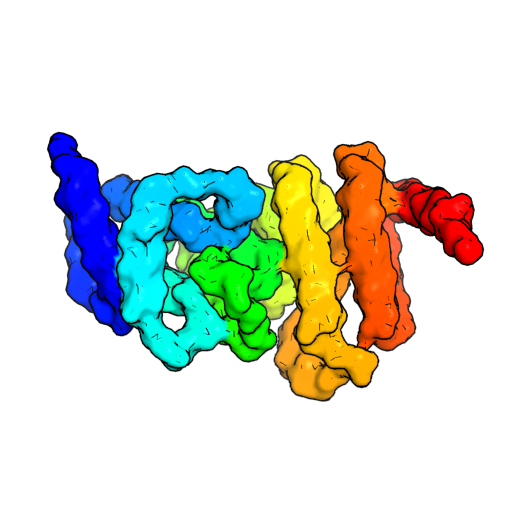 -7.930 1.00 94.25 253 ILE A O 1
ATOM 2044 N N . CYS A 1 254 ? 19.054 2.314 -8.643 1.00 95.50 254 CYS A N 1
ATOM 2045 C CA . CYS A 1 254 ? 18.959 1.989 -10.065 1.00 95.50 254 CYS A CA 1
ATOM 2046 C C . CYS A 1 254 ? 19.387 0.537 -10.345 1.00 95.50 254 CYS A C 1
ATOM 2048 O O . CYS A 1 254 ? 18.696 -0.188 -11.063 1.00 95.50 254 CYS A O 1
ATOM 2050 N N . PHE A 1 255 ? 20.484 0.067 -9.737 1.00 94.00 255 PHE A N 1
ATOM 2051 C CA . PHE A 1 255 ? 20.948 -1.316 -9.884 1.00 94.00 255 PHE A CA 1
ATOM 2052 C C . PHE A 1 255 ? 20.026 -2.335 -9.204 1.00 94.00 255 PHE A C 1
ATOM 2054 O O . PHE A 1 255 ? 19.799 -3.413 -9.762 1.00 94.00 255 PHE A O 1
ATOM 2061 N N . ARG A 1 256 ? 19.445 -2.017 -8.039 1.00 92.88 256 ARG A N 1
ATOM 2062 C CA . ARG A 1 256 ? 18.425 -2.866 -7.393 1.00 92.88 256 ARG A CA 1
ATOM 2063 C C . ARG A 1 256 ? 17.175 -3.002 -8.272 1.00 92.88 256 ARG A C 1
ATOM 2065 O O . ARG A 1 256 ? 16.665 -4.114 -8.439 1.00 92.88 256 ARG A O 1
ATOM 2072 N N . ALA A 1 257 ? 16.718 -1.908 -8.886 1.00 94.88 257 ALA A N 1
ATOM 2073 C CA . ALA A 1 257 ? 15.611 -1.933 -9.842 1.00 94.88 257 ALA A CA 1
ATOM 2074 C C . ALA A 1 257 ? 15.957 -2.784 -11.074 1.00 94.88 257 ALA A C 1
ATOM 2076 O O . ALA A 1 257 ? 15.192 -3.668 -11.452 1.00 94.88 257 ALA A O 1
ATOM 2077 N N . LEU A 1 258 ? 17.152 -2.603 -11.645 1.00 93.38 258 LEU A N 1
ATOM 2078 C CA . LEU A 1 258 ? 17.627 -3.375 -12.796 1.00 93.38 258 LEU A CA 1
ATOM 2079 C C . LEU A 1 258 ? 17.718 -4.881 -12.496 1.00 93.38 258 LEU A C 1
ATOM 2081 O O . LEU A 1 258 ? 17.298 -5.705 -13.308 1.00 93.38 258 LEU A O 1
ATOM 2085 N N . ARG A 1 259 ? 18.199 -5.257 -11.304 1.00 91.44 259 ARG A N 1
ATOM 2086 C CA . ARG A 1 259 ? 18.212 -6.652 -10.835 1.00 91.44 259 ARG A CA 1
ATOM 2087 C C . ARG A 1 259 ? 16.799 -7.234 -10.755 1.00 91.44 259 ARG A C 1
ATOM 2089 O O . ARG A 1 259 ? 16.587 -8.377 -11.165 1.00 91.44 259 ARG A O 1
ATOM 2096 N N . SER A 1 260 ? 15.848 -6.459 -10.245 1.00 91.31 260 SER A N 1
ATOM 2097 C CA . SER A 1 260 ? 14.439 -6.856 -10.149 1.00 91.31 260 SER A CA 1
ATOM 2098 C C . SER A 1 260 ? 13.803 -6.988 -11.532 1.00 91.31 260 SER A C 1
ATOM 2100 O O . SER A 1 260 ? 13.111 -7.967 -11.792 1.00 91.31 260 SER A O 1
ATOM 2102 N N . MET A 1 261 ? 14.140 -6.096 -12.468 1.00 90.69 261 MET A N 1
ATOM 2103 C CA . MET A 1 261 ? 13.704 -6.174 -13.864 1.00 90.69 261 MET A CA 1
ATOM 2104 C C . MET A 1 261 ? 14.273 -7.402 -14.582 1.00 90.69 261 MET A C 1
ATOM 2106 O O . MET A 1 261 ? 13.548 -8.083 -15.303 1.00 90.69 261 MET A O 1
ATOM 2110 N N . HIS A 1 262 ? 15.540 -7.746 -14.347 1.00 88.88 262 HIS A N 1
ATOM 2111 C CA . HIS A 1 262 ? 16.127 -8.982 -14.867 1.00 88.88 262 HIS A CA 1
ATOM 2112 C C . HIS A 1 262 ? 15.415 -10.226 -14.313 1.00 88.88 262 HIS A C 1
ATOM 2114 O O . HIS A 1 262 ? 15.122 -11.164 -15.058 1.00 88.88 262 HIS A O 1
ATOM 2120 N N . LYS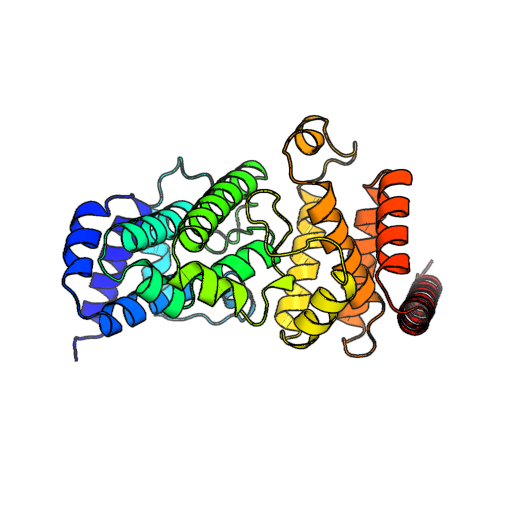 A 1 263 ? 15.085 -10.237 -13.012 1.00 87.25 263 LYS A N 1
ATOM 2121 C CA . LYS A 1 263 ? 14.276 -11.317 -12.432 1.00 87.25 263 LYS A CA 1
ATOM 2122 C C . LYS A 1 263 ? 12.891 -11.374 -13.061 1.00 87.25 263 LYS A C 1
ATOM 2124 O O . LYS A 1 263 ? 12.492 -12.465 -13.456 1.00 87.25 263 LYS A O 1
ATOM 2129 N N . LEU A 1 264 ? 12.218 -10.239 -13.233 1.00 85.06 264 LEU A N 1
ATOM 2130 C CA . LEU A 1 264 ? 10.917 -10.164 -13.894 1.00 85.06 264 LEU A CA 1
ATOM 2131 C C . LEU A 1 264 ? 10.985 -10.770 -15.301 1.00 85.06 264 LEU A C 1
ATOM 2133 O O . LEU A 1 264 ? 10.219 -11.680 -15.607 1.00 85.06 264 LEU A O 1
ATOM 2137 N N . TRP A 1 265 ? 11.960 -10.353 -16.115 1.00 84.38 265 TRP A N 1
ATOM 2138 C CA . TRP A 1 265 ? 12.187 -10.918 -17.448 1.00 84.38 265 TRP A CA 1
ATOM 2139 C C . TRP A 1 265 ? 12.339 -12.437 -17.380 1.00 84.38 265 TRP A C 1
ATOM 2141 O O . TRP A 1 265 ? 11.613 -13.147 -18.067 1.00 84.38 265 TRP A O 1
ATOM 2151 N N . SER A 1 266 ? 13.208 -12.961 -16.511 1.00 83.75 266 SER A N 1
ATOM 2152 C CA . SER A 1 266 ? 13.457 -14.408 -16.419 1.00 83.75 266 SER A CA 1
ATOM 2153 C C . SER A 1 266 ? 12.224 -15.253 -16.061 1.00 83.75 266 SER A C 1
ATOM 2155 O O . SER A 1 266 ? 12.272 -16.475 -16.185 1.00 83.75 266 SER A O 1
ATOM 2157 N N . ARG A 1 267 ? 11.140 -14.623 -15.591 1.00 77.94 267 ARG A N 1
ATOM 2158 C CA . ARG A 1 267 ? 9.906 -15.289 -15.151 1.00 77.94 267 ARG A CA 1
ATOM 2159 C C . ARG A 1 267 ? 8.721 -15.077 -16.090 1.00 77.94 267 ARG A C 1
ATOM 2161 O O . ARG A 1 267 ? 7.773 -15.859 -16.031 1.00 77.94 267 ARG A O 1
ATOM 2168 N N . LEU A 1 268 ? 8.748 -14.040 -16.923 1.00 76.81 268 LEU A N 1
ATOM 2169 C CA . LEU A 1 268 ? 7.666 -13.727 -17.851 1.00 76.81 268 LEU A CA 1
ATOM 2170 C C . LEU A 1 268 ? 7.863 -14.417 -19.202 1.00 76.81 268 LEU A C 1
ATOM 2172 O O . LEU A 1 268 ? 8.980 -14.567 -19.694 1.00 76.81 268 LEU A O 1
ATOM 2176 N N . ASP A 1 269 ? 6.748 -14.771 -19.844 1.00 77.56 269 ASP A N 1
ATOM 2177 C CA . ASP A 1 269 ? 6.772 -15.113 -21.264 1.00 77.56 269 ASP A CA 1
ATOM 2178 C C . ASP A 1 269 ? 7.245 -13.896 -22.078 1.00 77.56 269 ASP A C 1
ATOM 2180 O O . ASP A 1 269 ? 6.888 -12.748 -21.784 1.00 77.56 269 ASP A O 1
ATOM 2184 N N . THR A 1 270 ? 8.039 -14.145 -23.123 1.00 79.69 270 THR A N 1
ATOM 2185 C CA . THR A 1 270 ? 8.598 -13.085 -23.977 1.00 79.69 270 THR A CA 1
ATOM 2186 C C . THR A 1 270 ? 7.503 -12.200 -24.577 1.00 79.69 270 THR A C 1
ATOM 2188 O O . THR A 1 270 ? 7.714 -11.000 -24.750 1.00 79.69 270 THR A O 1
ATOM 2191 N N . PHE A 1 271 ? 6.330 -12.757 -24.881 1.00 81.38 271 PHE A N 1
ATOM 2192 C CA . PHE A 1 271 ? 5.177 -12.010 -25.368 1.00 81.38 271 PHE A CA 1
ATOM 2193 C C . PHE A 1 271 ? 4.665 -11.004 -24.331 1.00 81.38 271 PHE A C 1
ATOM 2195 O O . PHE A 1 271 ? 4.509 -9.831 -24.664 1.00 81.38 271 PHE A O 1
ATOM 2202 N N . VAL A 1 272 ? 4.469 -11.431 -23.078 1.00 81.06 272 VAL A N 1
ATOM 2203 C CA . VAL A 1 272 ? 3.965 -10.571 -21.989 1.00 81.06 272 VAL A CA 1
ATOM 2204 C C . VAL A 1 272 ? 4.938 -9.428 -21.720 1.00 81.06 272 VAL A C 1
ATOM 2206 O O . VAL A 1 272 ? 4.539 -8.268 -21.661 1.00 81.06 272 VAL A O 1
ATOM 2209 N N . PHE A 1 273 ? 6.234 -9.737 -21.646 1.00 82.31 273 PHE A N 1
ATOM 2210 C CA . PHE A 1 273 ? 7.259 -8.713 -21.469 1.00 82.31 273 PHE A CA 1
ATOM 2211 C C . PHE A 1 273 ? 7.297 -7.726 -22.647 1.00 82.31 273 PHE A C 1
ATOM 2213 O O . PHE A 1 273 ? 7.354 -6.515 -22.447 1.00 82.31 273 PHE A O 1
ATOM 2220 N N . ARG A 1 274 ? 7.216 -8.210 -23.895 1.00 85.38 274 ARG A N 1
ATOM 2221 C CA . ARG A 1 274 ? 7.170 -7.333 -25.079 1.00 85.38 274 ARG A CA 1
ATOM 2222 C C . ARG A 1 274 ? 5.932 -6.441 -25.095 1.00 85.38 274 ARG A C 1
ATOM 2224 O O . ARG A 1 274 ? 6.047 -5.291 -25.509 1.00 85.38 274 ARG A O 1
ATOM 2231 N N . ALA A 1 275 ? 4.781 -6.957 -24.671 1.00 85.56 275 ALA A N 1
ATOM 2232 C CA . ALA A 1 275 ? 3.549 -6.185 -24.576 1.00 85.56 275 ALA A CA 1
ATOM 2233 C C . ALA A 1 275 ? 3.687 -5.053 -23.548 1.00 85.56 275 ALA A C 1
ATOM 2235 O O . ALA A 1 275 ? 3.437 -3.900 -23.887 1.00 85.56 275 ALA A O 1
ATOM 2236 N N . GLY A 1 276 ? 4.191 -5.348 -22.345 1.00 84.75 276 GLY A N 1
ATOM 2237 C CA . GLY A 1 276 ? 4.417 -4.322 -21.325 1.00 84.75 276 GLY A CA 1
ATOM 2238 C C . GLY A 1 276 ? 5.468 -3.285 -21.735 1.00 84.75 276 GLY A C 1
ATOM 2239 O O . GLY A 1 276 ? 5.264 -2.088 -21.548 1.00 84.75 276 GLY A O 1
ATOM 2240 N N . LEU A 1 277 ? 6.565 -3.711 -22.374 1.00 88.94 277 LEU A N 1
ATOM 2241 C CA . LEU A 1 277 ? 7.597 -2.793 -22.870 1.00 88.94 277 LEU A CA 1
ATOM 2242 C C . LEU A 1 277 ? 7.052 -1.879 -23.972 1.00 88.94 277 LEU A C 1
ATOM 2244 O O . LEU A 1 277 ? 7.369 -0.692 -24.008 1.00 88.94 277 LEU A O 1
ATOM 2248 N N . ARG A 1 278 ? 6.221 -2.424 -24.866 1.00 90.00 278 ARG A N 1
ATOM 2249 C CA . ARG A 1 278 ? 5.523 -1.637 -25.883 1.00 90.00 278 ARG A CA 1
ATOM 2250 C C . ARG A 1 278 ? 4.599 -0.612 -25.230 1.00 90.00 278 ARG A C 1
ATOM 2252 O O . ARG A 1 278 ? 4.693 0.556 -25.586 1.00 90.00 278 ARG A O 1
ATOM 2259 N N . GLY A 1 279 ? 3.791 -1.028 -24.253 1.00 88.12 279 GLY A N 1
ATOM 2260 C CA . GLY A 1 279 ? 2.912 -0.128 -23.504 1.00 88.12 279 GLY A CA 1
ATOM 2261 C C . GLY A 1 279 ? 3.678 1.014 -22.835 1.00 88.12 279 GLY A C 1
ATOM 2262 O O . GLY A 1 279 ? 3.264 2.166 -22.920 1.00 88.12 279 GLY A O 1
ATOM 2263 N N . TYR A 1 280 ? 4.850 0.724 -22.263 1.00 90.88 280 TYR A N 1
ATOM 2264 C CA . TYR A 1 280 ? 5.735 1.751 -21.716 1.00 90.88 280 TYR A CA 1
ATOM 2265 C C . TYR A 1 280 ? 6.219 2.742 -22.786 1.00 90.88 280 TYR A C 1
ATOM 2267 O O . TYR A 1 280 ? 6.133 3.950 -22.586 1.00 90.88 280 TYR A O 1
ATOM 2275 N N . ILE A 1 281 ? 6.706 2.250 -23.931 1.00 91.44 281 ILE A N 1
ATOM 2276 C CA . ILE A 1 281 ? 7.212 3.098 -25.025 1.00 91.44 281 ILE A CA 1
ATOM 2277 C C . ILE A 1 281 ? 6.099 3.977 -25.602 1.00 91.44 281 ILE A C 1
ATOM 2279 O O . ILE A 1 281 ? 6.329 5.151 -25.877 1.00 91.44 281 ILE A O 1
ATOM 2283 N N . GLU A 1 282 ? 4.909 3.415 -25.798 1.00 90.38 282 GLU A N 1
ATOM 2284 C CA . GLU A 1 282 ? 3.751 4.126 -26.345 1.00 90.38 282 GLU A CA 1
ATOM 2285 C C . GLU A 1 282 ? 3.192 5.157 -25.354 1.00 90.38 282 GLU A C 1
ATOM 2287 O O . GLU A 1 282 ? 2.790 6.242 -25.766 1.00 90.38 282 GLU A O 1
ATOM 2292 N N . GLY A 1 283 ? 3.220 4.851 -24.052 1.00 88.25 283 GLY A N 1
ATOM 2293 C CA . GLY A 1 283 ? 2.733 5.728 -22.984 1.00 88.25 283 GLY A CA 1
ATOM 2294 C C . GLY A 1 283 ? 3.731 6.780 -22.491 1.00 88.25 283 GLY A C 1
ATOM 2295 O O . GLY A 1 283 ? 3.393 7.559 -21.599 1.00 88.25 283 GLY A O 1
ATOM 2296 N N . THR A 1 284 ? 4.952 6.815 -23.031 1.00 91.00 284 THR A N 1
ATOM 2297 C CA . THR A 1 284 ? 6.040 7.682 -22.553 1.00 91.00 284 THR A CA 1
ATOM 2298 C C . THR A 1 284 ? 6.508 8.641 -23.652 1.00 91.00 284 THR A C 1
ATOM 2300 O O . THR A 1 284 ? 6.671 8.225 -24.800 1.00 91.00 284 THR A O 1
ATOM 2303 N N . PRO A 1 285 ? 6.799 9.923 -23.342 1.00 93.12 285 PRO A N 1
ATOM 2304 C CA . PRO A 1 285 ? 7.385 10.840 -24.318 1.00 93.12 285 PRO A CA 1
ATOM 2305 C C . PRO A 1 285 ? 8.658 10.261 -24.949 1.00 93.12 285 PRO A C 1
ATOM 2307 O O . PRO A 1 285 ? 9.546 9.792 -24.236 1.00 93.12 285 PRO A O 1
ATOM 2310 N N . LYS A 1 286 ? 8.766 10.324 -26.284 1.00 92.25 286 LYS A N 1
ATOM 2311 C CA . LYS A 1 286 ? 9.836 9.655 -27.052 1.00 92.25 286 LYS A CA 1
ATOM 2312 C C . LYS A 1 286 ? 11.243 9.984 -26.552 1.00 92.25 286 LYS A C 1
ATOM 2314 O O . LYS A 1 286 ? 12.068 9.081 -26.434 1.00 92.25 286 LYS A O 1
ATOM 2319 N N . ASP A 1 287 ? 11.503 11.251 -26.241 1.00 93.62 287 ASP A N 1
ATOM 2320 C CA . ASP A 1 287 ? 12.817 11.695 -25.767 1.00 93.62 287 ASP A CA 1
ATOM 2321 C C . ASP A 1 287 ? 13.141 11.138 -24.375 1.00 93.62 287 ASP A C 1
ATOM 2323 O O . ASP A 1 287 ? 14.258 10.679 -24.142 1.00 93.62 287 ASP A O 1
ATOM 2327 N N . HIS A 1 288 ? 12.147 11.087 -23.481 1.00 92.94 288 HIS A N 1
ATOM 2328 C CA . HIS A 1 288 ? 12.293 10.507 -22.141 1.00 92.94 288 HIS A CA 1
ATOM 2329 C C . HIS A 1 288 ? 12.548 9.004 -22.207 1.00 92.94 288 HIS A C 1
ATOM 2331 O O . HIS A 1 288 ? 13.497 8.513 -21.603 1.00 92.94 288 HIS A O 1
ATOM 2337 N N . ALA A 1 289 ? 11.745 8.277 -22.990 1.00 92.50 289 ALA A N 1
ATOM 2338 C CA . ALA A 1 289 ? 11.930 6.842 -23.178 1.00 92.50 289 ALA A CA 1
ATOM 2339 C C . ALA A 1 289 ? 13.332 6.545 -23.732 1.00 92.50 289 ALA A C 1
ATOM 2341 O O . ALA A 1 289 ? 14.041 5.687 -23.208 1.00 92.50 289 ALA A O 1
ATOM 2342 N N . ARG A 1 290 ? 13.764 7.295 -24.756 1.00 93.94 290 ARG A N 1
ATOM 2343 C CA . ARG A 1 290 ? 15.098 7.161 -25.352 1.00 93.94 290 ARG A CA 1
ATOM 2344 C C . ARG A 1 290 ? 16.209 7.374 -24.324 1.00 93.94 290 ARG A C 1
ATOM 2346 O O . ARG A 1 290 ? 17.121 6.553 -24.261 1.00 93.94 290 ARG A O 1
ATOM 2353 N N . GLU A 1 291 ? 16.137 8.443 -23.540 1.00 95.19 291 GLU A N 1
ATOM 2354 C CA . GLU A 1 291 ? 17.133 8.753 -22.510 1.00 95.19 291 GLU A CA 1
ATOM 2355 C C . GLU A 1 291 ? 17.189 7.661 -21.431 1.00 95.19 291 GLU A C 1
ATOM 2357 O O . GLU A 1 291 ? 18.271 7.167 -21.101 1.00 95.19 291 GLU A O 1
ATOM 2362 N N . ASN A 1 292 ? 16.029 7.204 -20.950 1.00 93.44 292 ASN A N 1
ATOM 2363 C CA . ASN A 1 292 ? 15.944 6.098 -19.997 1.00 93.44 292 ASN A CA 1
ATOM 2364 C C . ASN A 1 292 ? 16.599 4.823 -20.551 1.00 93.44 292 ASN A C 1
ATOM 2366 O O . ASN A 1 292 ? 17.392 4.191 -19.850 1.00 93.44 292 ASN A O 1
ATOM 2370 N N . PHE A 1 293 ? 16.349 4.467 -21.817 1.00 94.25 293 PHE A N 1
ATOM 2371 C CA . PHE A 1 293 ? 16.989 3.302 -22.438 1.00 94.25 293 PHE A CA 1
ATOM 2372 C C . PHE A 1 293 ? 18.501 3.468 -22.612 1.00 94.25 293 PHE A C 1
ATOM 2374 O O . PHE A 1 293 ? 19.235 2.512 -22.365 1.00 94.25 293 PHE A O 1
ATOM 2381 N N . ILE A 1 294 ? 18.989 4.654 -22.992 1.00 95.12 294 ILE A N 1
ATOM 2382 C CA . ILE A 1 294 ? 20.434 4.924 -23.094 1.00 95.12 294 ILE A CA 1
ATOM 2383 C C . ILE A 1 294 ? 21.113 4.670 -21.744 1.00 95.12 294 ILE A C 1
ATOM 2385 O O . ILE A 1 294 ? 22.125 3.969 -21.677 1.00 95.12 294 ILE A O 1
ATOM 2389 N N . ARG A 1 295 ? 20.531 5.179 -20.655 1.00 94.75 295 ARG A N 1
ATOM 2390 C CA . ARG A 1 295 ? 21.060 4.993 -19.296 1.00 94.75 295 ARG A CA 1
ATOM 2391 C C . ARG A 1 295 ? 21.013 3.544 -18.849 1.00 94.75 295 ARG A C 1
ATOM 2393 O O . ARG A 1 295 ? 21.976 3.049 -18.267 1.00 94.75 295 ARG A O 1
ATOM 2400 N N . LEU A 1 296 ? 19.920 2.855 -19.153 1.00 93.31 296 LEU A N 1
ATOM 2401 C CA . LEU A 1 296 ? 19.751 1.442 -18.846 1.00 93.31 296 LEU A CA 1
ATOM 2402 C C . LEU A 1 296 ? 20.823 0.596 -19.543 1.00 93.31 296 LEU A C 1
ATOM 2404 O O . LEU A 1 296 ? 21.476 -0.224 -18.899 1.00 93.31 296 LEU A O 1
ATOM 2408 N N . VAL A 1 297 ? 21.070 0.844 -20.833 1.00 92.06 297 VAL A N 1
ATOM 2409 C CA . VAL A 1 297 ? 22.142 0.187 -21.597 1.00 92.06 297 VAL A CA 1
ATOM 2410 C C . VAL A 1 297 ? 23.513 0.512 -21.006 1.00 92.06 297 VAL A C 1
ATOM 2412 O O . VAL A 1 297 ? 24.314 -0.396 -20.799 1.00 92.06 297 VAL A O 1
ATOM 2415 N N . HIS A 1 298 ? 23.782 1.775 -2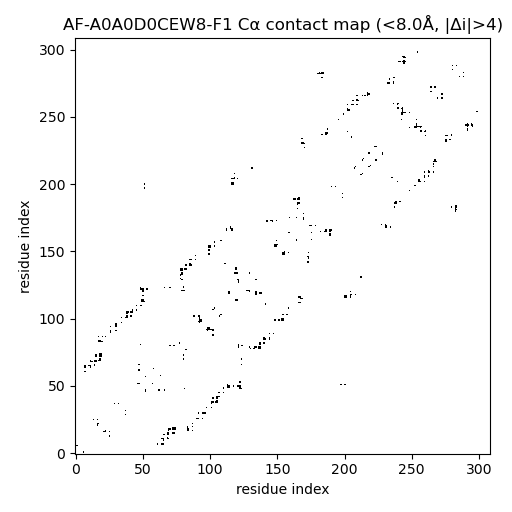0.671 1.00 92.50 298 HIS A N 1
ATOM 2416 C CA . HIS A 1 298 ? 25.043 2.166 -20.042 1.00 92.50 298 HIS A CA 1
ATOM 2417 C C . HIS A 1 298 ? 25.276 1.431 -18.711 1.00 92.50 298 HIS A C 1
ATOM 2419 O O . HIS A 1 298 ? 26.349 0.871 -18.491 1.00 92.50 298 HIS A O 1
ATOM 2425 N N . ARG A 1 299 ? 24.255 1.339 -17.851 1.00 92.88 299 ARG A N 1
ATOM 2426 C CA . ARG A 1 299 ? 24.320 0.588 -16.586 1.00 92.88 299 ARG A CA 1
ATOM 2427 C C . ARG A 1 299 ? 24.536 -0.909 -16.803 1.00 92.88 299 ARG A C 1
ATOM 2429 O O . ARG A 1 299 ? 25.320 -1.514 -16.076 1.00 92.88 299 ARG A O 1
ATOM 2436 N N . LEU A 1 300 ? 23.908 -1.504 -17.818 1.00 89.31 300 LEU A N 1
ATOM 2437 C CA . LEU A 1 300 ? 24.155 -2.901 -18.192 1.00 89.31 300 LEU A CA 1
ATOM 2438 C C . LEU A 1 300 ? 25.601 -3.131 -18.653 1.00 89.31 300 LEU A C 1
ATOM 2440 O O . LEU A 1 300 ? 26.220 -4.109 -18.237 1.00 89.31 300 LEU A O 1
ATOM 2444 N N . ILE A 1 301 ? 26.165 -2.219 -19.451 1.00 89.12 301 ILE A N 1
ATOM 2445 C CA . ILE A 1 301 ? 27.576 -2.275 -19.870 1.00 89.12 301 ILE A CA 1
ATOM 2446 C C . ILE A 1 301 ? 28.499 -2.197 -18.647 1.00 89.12 301 ILE A C 1
ATOM 2448 O O . ILE A 1 301 ? 29.434 -2.988 -18.526 1.00 89.12 301 ILE A O 1
ATOM 2452 N N . LEU A 1 302 ? 28.216 -1.293 -17.702 1.00 87.38 302 LEU A N 1
ATOM 2453 C CA . LEU A 1 302 ? 28.983 -1.177 -16.458 1.00 87.38 302 LEU A CA 1
ATOM 2454 C C . LEU A 1 302 ? 28.947 -2.462 -15.620 1.00 87.38 302 LEU A C 1
ATOM 2456 O O . LEU A 1 302 ? 29.969 -2.829 -15.043 1.00 87.38 302 LEU A O 1
ATOM 2460 N N . LEU A 1 303 ? 27.805 -3.154 -15.560 1.00 84.00 303 LEU A N 1
ATOM 2461 C CA . LEU A 1 303 ? 27.701 -4.452 -14.885 1.00 84.00 303 LEU A CA 1
ATOM 2462 C C . LEU A 1 303 ? 28.501 -5.537 -15.609 1.00 84.00 303 LEU A C 1
ATOM 2464 O O . LEU A 1 303 ? 29.203 -6.305 -14.956 1.00 84.00 303 LEU A O 1
ATOM 2468 N N . SER A 1 304 ? 28.439 -5.573 -16.943 1.00 80.38 304 SER A N 1
ATOM 2469 C CA . SER A 1 304 ? 29.184 -6.543 -17.754 1.00 80.38 304 SER A CA 1
ATOM 2470 C C . SER A 1 304 ? 30.698 -6.387 -17.608 1.00 80.38 304 SER A C 1
ATOM 2472 O O . SER A 1 304 ? 31.415 -7.380 -17.621 1.00 80.38 304 SER A O 1
ATOM 2474 N N . ASN A 1 305 ? 31.185 -5.156 -17.437 1.00 78.62 305 ASN A N 1
ATOM 2475 C CA . ASN A 1 305 ? 32.613 -4.861 -17.283 1.00 78.62 305 ASN A CA 1
ATOM 2476 C C . ASN A 1 305 ? 33.126 -5.036 -15.841 1.00 78.62 305 ASN A C 1
ATOM 2478 O O . ASN A 1 305 ? 34.322 -4.892 -15.600 1.00 78.62 305 ASN A O 1
ATOM 2482 N N . ARG A 1 306 ? 32.236 -5.295 -14.870 1.00 63.00 306 ARG A N 1
ATOM 2483 C CA . ARG A 1 306 ? 32.567 -5.471 -13.443 1.00 63.00 306 ARG A CA 1
ATOM 2484 C C . ARG A 1 306 ? 32.465 -6.916 -12.950 1.00 63.00 306 ARG A C 1
ATOM 2486 O O . ARG A 1 306 ? 32.754 -7.146 -11.779 1.00 63.00 306 ARG A O 1
ATOM 2493 N N . ALA A 1 307 ? 32.051 -7.872 -13.781 1.00 47.38 307 ALA A N 1
ATOM 2494 C CA . ALA A 1 307 ? 32.082 -9.284 -13.409 1.00 47.38 307 ALA A CA 1
ATOM 2495 C C . ALA A 1 307 ? 33.549 -9.765 -13.348 1.00 47.38 307 ALA A C 1
ATOM 2497 O O . ALA A 1 307 ? 34.228 -9.686 -14.371 1.00 47.38 307 ALA A O 1
ATOM 2498 N N . PRO A 1 308 ? 34.068 -10.216 -12.190 1.00 47.75 308 PRO A N 1
ATOM 2499 C CA . PRO A 1 308 ? 35.326 -10.947 -12.167 1.00 47.75 308 PRO A CA 1
ATOM 2500 C C . PRO A 1 308 ? 35.096 -12.349 -12.753 1.00 47.75 308 PRO A C 1
ATOM 2502 O O . PRO A 1 308 ? 34.049 -12.952 -12.501 1.00 47.75 308 PRO A O 1
ATOM 2505 N N . GLU A 1 309 ? 36.056 -12.818 -13.552 1.00 37.00 309 GLU A N 1
ATOM 2506 C CA . GLU A 1 309 ? 36.201 -14.231 -13.942 1.00 37.00 309 GLU A CA 1
ATOM 2507 C C . GLU A 1 309 ? 36.290 -15.158 -12.720 1.00 37.00 309 GLU A C 1
ATOM 2509 O O . GLU A 1 309 ? 36.879 -14.740 -11.692 1.00 37.00 309 GLU A O 1
#

Mean predicted aligned error: 7.39 Å

Nearest PDB structures (foldseek):
  8glv-assembly1_LO  TM=2.722E-01  e=9.588E-02  Chlamydomonas reinhardtii
  3dad-assembly2_B  TM=3.251E-01  e=4.617E+00  Homo sapiens
  4fdd-assembly1_A  TM=1.821E-01  e=2.786E+00  Homo sapiens
  8fnk-assembly1_8  TM=1.836E-01  e=4.244E+00  Trypanosoma brucei
  6oo7-assembly1_A  TM=1.850E-01  e=7.983E+00  Oryctolagus cuniculus

=== Feature glossary ===
A reading guide for the features in this record.

Start from the sequence.

  · Sequence gives the chain of amino acids in standard one-letter code (A=alanine, C=cysteine, …, Y=tyrosine), read N→C. It is the only feature that is directly encoded by the gene; all structural features are derived from the folded form of this sequence.

Fold it, and you get atomic coordinates and the backbone conformation that goes with them.

  · The mmCIF table is the protein's shape written out atom by atom. For each backbone N, Cα, C, and carbonyl O, it records an (x, y, z) coordinate triple in Å plus the residue type, chain letter, and residue number.

  · Backbone dihedral angles. Every residue except chain termini has a φ (preceding-C → N → Cα → C) and a ψ (N → Cα → C → next-N). They are reported in degrees following the IUPAC sign convention. Secondary structure is essentially a statement about which (φ, ψ) basin each residue occupies.

  · DSSP 8-state secondary structure assigns each residue one of H (α-helix), G (3₁₀-helix), I (π-helix), E (extended β-strand), B (isolated β-bridge), T (hydrogen-bonded turn), S (bend), or '-' (coil). The assignment is computed from backbone hydrogen-bond geometry via the Kabsch–Sander algorithm.

  · P-SEA three-state annotation labels each residue as helix, strand, or coil based purely on the geometry of the Cα trace. It serves as a fallback when the full backbone (and thus DSSP) is unavailable.

Summarize the fold with a handful of shape descriptors and a per-residue structural alphabet.

  · Radius of gyration (Rg) is the root-mean-square distance of Cα atoms from their centroid — a single number for overall size and compactness. A globular domain of N residues has Rg ≈ 2.2·N^0.38 Å; an extended or disordered chain has a much larger Rg. The Cα contact count is the number of residue pairs whose Cα atoms are within 8 Å and are more than four positions apart in sequence — a standard proxy for tertiary packing density. The bounding box is the smallest axis-aligned box enclosing all Cα atoms.

  · Foldseek's 3Di representation compresses backbone geometry into a per-residue letter drawn from a learned twenty-state alphabet. It captures the tertiary interaction pattern around each residue — which residues are packed against it in space, regardless of where they are in sequence.

  · Accessible surface area quantifies burial. A residue with SASA near zero is packed into the hydrophobic core; one with SASA >100 Å² sits on the surface. Computed here via the Shrake–Rupley numerical algorithm with a 1.4 Å probe.

Ask how reliable the model is.

  · For AlphaFold models, the B-factor field carries pLDDT — the model's own estimate of local accuracy on a 0–100 scale. Regions with pLDDT<50 should be treated as essentially unmodeled; they often correspond to intrinsically disordered segments.

  · For experimental (PDB) structures, the B-factor (temperature factor) quantifies the positional spread of each atom in the crystal — a combination of thermal vibration and static disorder — in units of Å². High B-factors mark flexible loops or poorly resolved regions; low B-factors mark the rigid, well-ordered core.

  · PAE(i, j) answers: if I align the predicted and true structures on residue i, how far off (in Å) do I expect residue j to be? A block-diagonal PAE matrix with low values on the blocks and high values off-diagonal is the signature of a multi-domain protein with confidently predicted domains but uncertain inter-domain orientation.

Place it in context: what it resembles, what it is annotated as, and how it looks.

  · Structural nearest neighbors (via Foldseek easy-search vs the PDB). Reported per hit: target PDB id, E-value, and alignment TM-score. A TM-score above ~0.5 is the conventional threshold for 'same fold'.

  · Functional annotations link the protein to curated databases. InterPro entries identify conserved domains and families by matching the sequence against member-database signatures (Pfam, PROSITE, CDD, …). Gene Ontology (GO) terms describe molecular function, biological process, and cellular component in a controlled vocabulary. CATH places the structure in a hierarchical fold classification (Class/Architecture/Topology/Homologous-superfamily). The organism is the source species.

  · Plot images: a contact map (which residues are close in 3D, as an N×N binary image), a Ramachandran scatter (backbone torsion angles, revealing secondary-structure composition at a glance), and — for AlphaFold structures — a PAE heatmap (pairwise prediction confidence).

  · Structure images are PyMOL renders from six orthogonal camera directions. Cartoon representation draws helices as coils and strands as arrows; sticks shows the backbone as bonds; surface shows the solvent-excluded envelope. Rainbow coloring maps sequence position to hue (blue→red, N→C); chain coloring assigns a distinct color per polypeptide.